Protein AF-A0A0F7VD53-F1 (afdb_monomer)

Sequence (295 aa):
MNSTRSWAITDNHHANYPGWLGHSEQLIWLEAMNNGYARFVVRDGRLRSAQYIVGTVPGPVQNLKVGSLALREDCDDDLSFAVVGQANTDGTLFNPDDKVSAHDPRYPQTTFPGRGAHRPKSVIWFGGLVRPSQATESQYTMTPLTNLMKYFNFGELESDGSFDGDSLDFINGNYNILFVAKDPRSDQSTHTASSCYLCPMTNWTGSPPTDQYYHAWRYHGLGGYISSPTVNAGGTVALLCKKKDGDAADKNRIVLVTNFQTGESKEFFASADGTGEWNLSPSSGSFVFNGSLLV

Structure (mmCIF, N/CA/C/O backbone):
data_AF-A0A0F7VD53-F1
#
_entry.id   AF-A0A0F7VD53-F1
#
loop_
_atom_site.group_PDB
_atom_site.id
_atom_site.type_symbol
_atom_site.label_atom_id
_atom_site.label_alt_id
_atom_site.label_comp_id
_atom_site.label_asym_id
_atom_site.label_entity_id
_atom_site.label_seq_id
_atom_site.pdbx_PDB_ins_code
_atom_site.Cartn_x
_atom_site.Cartn_y
_atom_site.Cartn_z
_atom_site.occupancy
_atom_site.B_iso_or_equiv
_atom_site.auth_seq_id
_atom_site.auth_comp_id
_atom_site.auth_asym_id
_atom_site.auth_atom_id
_atom_site.pdbx_PDB_model_num
ATOM 1 N N . MET A 1 1 ? -30.772 -28.497 -6.016 1.00 44.59 1 MET A N 1
ATOM 2 C CA . MET A 1 1 ? -30.620 -27.084 -6.421 1.00 44.59 1 MET A CA 1
ATOM 3 C C . MET A 1 1 ? -30.051 -26.328 -5.229 1.00 44.59 1 MET A C 1
ATOM 5 O O . MET A 1 1 ? -30.802 -26.009 -4.319 1.00 44.59 1 MET A O 1
ATOM 9 N N . ASN A 1 2 ? -28.732 -26.134 -5.170 1.00 47.91 2 ASN A N 1
ATOM 10 C CA . ASN A 1 2 ? -28.112 -25.325 -4.117 1.00 47.91 2 ASN A CA 1
ATOM 11 C C . ASN A 1 2 ? -28.251 -23.857 -4.520 1.00 47.91 2 ASN A C 1
ATOM 13 O O . ASN A 1 2 ? -27.461 -23.365 -5.318 1.00 47.91 2 ASN A O 1
ATOM 17 N N . SER A 1 3 ? -29.288 -23.178 -4.027 1.00 60.16 3 SER A N 1
ATOM 18 C CA . SER A 1 3 ? -29.384 -21.728 -4.174 1.00 60.16 3 SER A CA 1
ATOM 19 C C . SER A 1 3 ? -28.242 -21.097 -3.381 1.00 60.16 3 SER A C 1
ATOM 21 O O . SER A 1 3 ? -28.211 -21.209 -2.151 1.00 60.16 3 SER A O 1
ATOM 23 N N . THR A 1 4 ? -27.304 -20.452 -4.062 1.00 73.81 4 THR A N 1
ATOM 24 C CA . THR A 1 4 ? -26.308 -19.589 -3.432 1.00 73.81 4 THR A CA 1
ATOM 25 C C . THR A 1 4 ? -27.054 -18.514 -2.640 1.00 73.81 4 THR A C 1
ATOM 27 O O . THR A 1 4 ? -27.843 -17.760 -3.204 1.00 73.81 4 THR A O 1
ATOM 30 N N . ARG A 1 5 ? -26.876 -18.489 -1.314 1.00 78.88 5 ARG A N 1
ATOM 31 C CA . ARG A 1 5 ? -27.424 -17.441 -0.444 1.00 78.88 5 ARG A CA 1
ATOM 32 C C . ARG A 1 5 ? -26.348 -16.385 -0.233 1.00 78.88 5 ARG A C 1
ATOM 34 O O . ARG A 1 5 ? -25.262 -16.722 0.225 1.00 78.88 5 ARG A O 1
ATOM 41 N N . SER A 1 6 ? -26.669 -15.135 -0.537 1.00 84.00 6 SER A N 1
ATOM 42 C CA . SER A 1 6 ? -25.852 -13.963 -0.221 1.00 84.00 6 SER A CA 1
ATOM 43 C C . SER A 1 6 ? -26.565 -13.100 0.816 1.00 84.00 6 SER A C 1
ATOM 45 O O . SER A 1 6 ? -27.794 -13.023 0.824 1.00 84.00 6 SER A O 1
ATOM 47 N N . TRP A 1 7 ? -25.801 -12.440 1.676 1.00 85.75 7 TRP A N 1
ATOM 48 C CA . TRP A 1 7 ? -26.292 -11.501 2.683 1.00 85.75 7 TRP A CA 1
ATOM 49 C C . TRP A 1 7 ? -25.316 -10.324 2.779 1.00 85.75 7 TRP A C 1
ATOM 51 O O . TRP A 1 7 ? -24.127 -10.480 2.499 1.00 85.75 7 TRP A O 1
ATOM 61 N N . ALA A 1 8 ? -25.827 -9.139 3.118 1.00 88.69 8 ALA A N 1
ATOM 62 C CA . ALA A 1 8 ? -25.010 -7.938 3.248 1.00 88.69 8 ALA A CA 1
ATOM 63 C C . ALA A 1 8 ? -24.188 -7.978 4.547 1.00 88.69 8 ALA A C 1
ATOM 65 O O . ALA A 1 8 ? -24.711 -8.301 5.614 1.00 88.69 8 ALA A O 1
ATOM 66 N N . ILE A 1 9 ? -22.898 -7.639 4.454 1.00 91.00 9 ILE A N 1
ATOM 67 C CA . ILE A 1 9 ? -22.014 -7.472 5.622 1.00 91.00 9 ILE A CA 1
ATOM 68 C C . ILE A 1 9 ? -22.315 -6.163 6.356 1.00 91.00 9 ILE A C 1
ATOM 70 O O . ILE A 1 9 ? -22.181 -6.093 7.574 1.00 91.00 9 ILE A O 1
ATOM 74 N N . THR A 1 10 ? -22.713 -5.121 5.633 1.00 92.38 10 THR A N 1
ATOM 75 C CA . THR A 1 10 ? -23.067 -3.808 6.173 1.00 92.38 10 THR A CA 1
ATOM 76 C C . THR A 1 10 ? -24.026 -3.116 5.211 1.00 92.38 10 THR A C 1
ATOM 78 O O . THR A 1 10 ? -23.913 -3.294 3.999 1.00 92.38 10 THR A O 1
ATOM 81 N N . ASP A 1 11 ? -24.949 -2.327 5.760 1.00 91.56 11 ASP A N 1
ATOM 82 C CA . ASP A 1 11 ? -25.861 -1.468 4.995 1.00 91.56 11 ASP A CA 1
ATOM 83 C C . ASP A 1 11 ? -25.338 -0.018 4.921 1.00 91.56 11 ASP A C 1
ATOM 85 O O . ASP A 1 11 ? -26.002 0.871 4.390 1.00 91.56 11 ASP A O 1
ATOM 89 N N . ASN A 1 12 ? -24.146 0.251 5.472 1.00 93.62 12 ASN A N 1
ATOM 90 C CA . ASN A 1 12 ? -23.544 1.579 5.455 1.00 93.62 12 ASN A CA 1
ATOM 91 C C . ASN A 1 12 ? -22.970 1.905 4.068 1.00 93.62 12 ASN A C 1
ATOM 93 O O . ASN A 1 12 ? -21.958 1.343 3.655 1.00 93.62 12 ASN A O 1
ATOM 97 N N . HIS A 1 13 ? -23.568 2.877 3.378 1.00 91.50 13 HIS A N 1
ATOM 98 C CA . HIS A 1 13 ? -23.129 3.331 2.053 1.00 91.50 13 HIS A CA 1
ATOM 99 C C . HIS A 1 13 ? -21.743 3.995 2.031 1.00 91.50 13 HIS A C 1
ATOM 101 O O . HIS A 1 13 ? -21.166 4.165 0.960 1.00 91.50 13 HIS A O 1
ATOM 107 N N . HIS A 1 14 ? -21.197 4.367 3.190 1.00 92.81 14 HIS A N 1
ATOM 108 C CA . HIS A 1 14 ? -19.844 4.911 3.301 1.00 92.81 14 HIS A CA 1
ATOM 109 C C . HIS A 1 14 ? -18.767 3.829 3.471 1.00 92.81 14 HIS A C 1
ATOM 111 O O . HIS A 1 14 ? -17.584 4.172 3.523 1.00 92.81 14 HIS A O 1
ATOM 117 N N . ALA A 1 15 ? -19.150 2.548 3.548 1.00 94.56 15 ALA A N 1
ATOM 118 C CA . ALA A 1 15 ? -18.227 1.425 3.662 1.00 94.56 15 ALA A CA 1
ATOM 119 C C . ALA A 1 15 ? -17.468 1.180 2.348 1.00 94.56 15 ALA A C 1
ATOM 121 O O . ALA A 1 15 ? -18.073 0.918 1.311 1.00 94.56 15 ALA A O 1
ATOM 122 N N . ASN A 1 16 ? -16.138 1.244 2.396 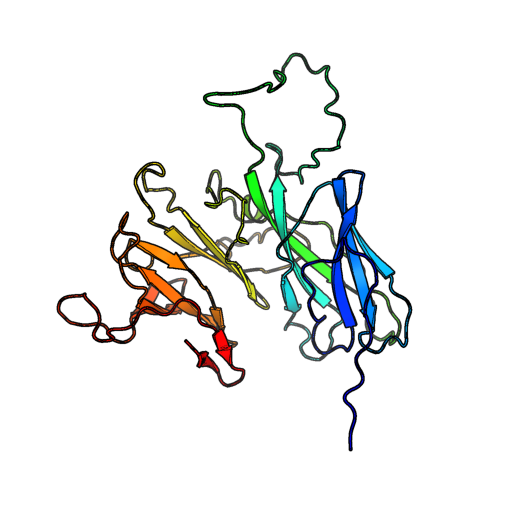1.00 94.06 16 ASN A N 1
ATOM 123 C CA . ASN A 1 16 ? -15.255 1.078 1.242 1.00 94.06 16 ASN A CA 1
ATOM 124 C C . ASN A 1 16 ? -13.975 0.317 1.615 1.00 94.06 16 ASN A C 1
ATOM 126 O O . ASN A 1 16 ? -13.617 0.213 2.787 1.00 94.06 16 ASN A O 1
ATOM 130 N N . TYR A 1 17 ? -13.264 -0.180 0.600 1.00 92.81 17 TYR A N 1
ATOM 131 C CA . TYR A 1 17 ? -11.976 -0.876 0.739 1.00 92.81 17 TYR A CA 1
ATOM 132 C C . TYR A 1 17 ? -12.002 -2.063 1.729 1.00 92.81 17 TYR A C 1
ATOM 134 O O . TYR A 1 17 ? -11.249 -2.059 2.705 1.00 92.81 17 TYR A O 1
ATOM 142 N N . PRO A 1 18 ? -12.874 -3.071 1.523 1.00 94.50 18 PRO A N 1
ATOM 143 C CA . PRO A 1 18 ? -12.918 -4.238 2.396 1.00 94.50 18 PRO A CA 1
ATOM 144 C C . PRO A 1 18 ? -11.672 -5.124 2.231 1.00 94.50 18 PRO A C 1
ATOM 146 O O . PRO A 1 18 ? -11.175 -5.310 1.120 1.00 94.50 18 PRO A O 1
ATOM 149 N N . GLY A 1 19 ? -11.216 -5.733 3.324 1.00 91.81 19 GLY A N 1
ATOM 150 C CA . GLY A 1 19 ? -10.122 -6.703 3.345 1.00 91.81 19 GLY A CA 1
ATOM 151 C C . GLY A 1 19 ? -10.326 -7.779 4.411 1.00 91.81 19 GLY A C 1
ATOM 152 O O . GLY A 1 19 ? -10.930 -7.524 5.452 1.00 91.81 19 GLY A O 1
ATOM 153 N N . TRP A 1 20 ? -9.833 -8.991 4.152 1.00 90.88 20 TRP A N 1
ATOM 154 C CA . TRP A 1 20 ? -9.820 -10.076 5.139 1.00 90.88 20 TRP A CA 1
ATOM 155 C C . TRP A 1 20 ? -8.709 -9.863 6.169 1.00 90.88 20 TRP A C 1
ATOM 157 O O . TRP A 1 20 ? -7.620 -9.394 5.832 1.00 90.88 20 TRP A O 1
ATOM 167 N N . LEU A 1 21 ? -8.985 -10.216 7.423 1.00 89.38 21 LEU A N 1
ATOM 168 C CA . LEU A 1 21 ? -8.010 -10.174 8.508 1.00 89.38 21 LEU A CA 1
ATOM 169 C C . LEU A 1 21 ? -7.317 -11.533 8.642 1.00 89.38 21 LEU A C 1
ATOM 171 O O . LEU A 1 21 ? -7.860 -12.448 9.263 1.00 89.38 21 LEU A O 1
ATOM 175 N N . GLY A 1 22 ? -6.123 -11.654 8.061 1.00 82.44 22 GLY A N 1
ATOM 176 C CA . GLY A 1 22 ? -5.322 -12.879 8.121 1.00 82.44 22 GLY A CA 1
ATOM 177 C C . GLY A 1 22 ? -6.067 -14.093 7.557 1.00 82.44 22 GLY A C 1
ATOM 178 O O . GLY A 1 22 ? -6.656 -14.017 6.478 1.00 82.44 22 GLY A O 1
ATOM 179 N N . HIS A 1 23 ? -6.062 -15.196 8.302 1.00 80.25 23 HIS A N 1
ATOM 180 C CA . HIS A 1 23 ? -6.786 -16.433 7.983 1.00 80.25 23 HIS A CA 1
ATOM 181 C C . HIS A 1 23 ? -8.140 -16.529 8.704 1.00 80.25 23 HIS A C 1
ATOM 183 O O . HIS A 1 23 ? -8.811 -17.565 8.653 1.00 80.25 23 HIS A O 1
ATOM 189 N N . SER A 1 24 ? -8.549 -15.459 9.386 1.00 82.44 24 SER A N 1
ATOM 190 C CA . SER A 1 24 ? -9.786 -15.419 10.149 1.00 82.44 24 SER A CA 1
ATOM 191 C C . SER A 1 24 ? -11.010 -15.226 9.253 1.00 82.44 24 SER A C 1
ATOM 193 O O . SER A 1 24 ? -10.934 -14.774 8.112 1.00 82.44 24 SER A O 1
ATOM 195 N N . GLU A 1 25 ? -12.189 -15.510 9.806 1.00 87.94 25 GLU A N 1
ATOM 196 C CA . GLU A 1 25 ? -13.463 -15.199 9.152 1.00 87.94 25 GLU A CA 1
ATOM 197 C C . GLU A 1 25 ? -13.847 -13.709 9.315 1.00 87.94 25 GLU A C 1
ATOM 199 O O . GLU A 1 25 ? -14.977 -13.346 9.007 1.00 87.94 25 GLU A O 1
ATOM 204 N N . GLN A 1 26 ? -12.955 -12.828 9.794 1.00 91.19 26 GLN A N 1
ATOM 205 C CA . GLN A 1 26 ? -13.246 -11.405 10.005 1.00 91.19 26 GLN A CA 1
ATOM 206 C C . GLN A 1 26 ? -12.832 -10.529 8.813 1.00 91.19 26 GLN A C 1
ATOM 208 O O . GLN A 1 26 ? -11.777 -10.709 8.204 1.00 91.19 26 GLN A O 1
ATOM 213 N N . LEU A 1 27 ? -13.669 -9.535 8.524 1.00 93.62 27 LEU A N 1
ATOM 214 C CA . LEU A 1 27 ? -13.448 -8.498 7.520 1.00 93.62 27 LEU A CA 1
ATOM 215 C C . LEU A 1 27 ? -13.226 -7.155 8.203 1.00 93.62 27 LEU A C 1
ATOM 217 O O . LEU A 1 27 ? -13.899 -6.848 9.187 1.00 93.62 27 LEU A O 1
ATOM 221 N N . ILE A 1 28 ? -12.351 -6.340 7.626 1.00 95.94 28 ILE A N 1
ATOM 222 C CA . ILE A 1 28 ? -12.174 -4.927 7.956 1.00 95.94 28 ILE A CA 1
ATOM 223 C C . ILE A 1 28 ? -12.522 -4.057 6.749 1.00 95.94 28 ILE A C 1
ATOM 225 O O . ILE A 1 28 ? -12.282 -4.456 5.612 1.00 95.94 28 ILE A O 1
ATOM 229 N N . TRP A 1 29 ? -13.073 -2.871 6.978 1.00 97.06 29 TRP A N 1
ATOM 230 C CA . TRP A 1 29 ? -13.286 -1.855 5.944 1.00 97.06 29 TRP A CA 1
ATOM 231 C C . TRP A 1 29 ? -13.173 -0.442 6.522 1.00 97.06 29 TRP A C 1
ATOM 233 O O . TRP A 1 29 ? -13.107 -0.250 7.741 1.00 97.06 29 TRP A O 1
ATOM 243 N N . LEU A 1 30 ? -13.153 0.549 5.630 1.00 97.19 30 LEU A N 1
ATOM 244 C CA . LEU A 1 30 ? -13.148 1.968 5.969 1.00 97.19 30 LEU A CA 1
ATOM 245 C C . LEU A 1 30 ? -14.556 2.553 5.867 1.00 97.19 30 LEU A C 1
ATOM 247 O O . LEU A 1 30 ? -15.259 2.296 4.894 1.00 97.19 30 LEU A O 1
ATOM 251 N N . GLU A 1 31 ? -14.948 3.383 6.829 1.00 96.88 31 GLU A N 1
ATOM 252 C CA . GLU A 1 31 ? -16.171 4.190 6.763 1.00 96.88 31 GLU A CA 1
ATOM 253 C C . GLU A 1 31 ? -15.833 5.675 6.889 1.00 96.88 31 GLU A C 1
ATOM 255 O O . GLU A 1 31 ? -15.251 6.103 7.889 1.00 96.88 31 GLU A O 1
ATOM 260 N N . ALA A 1 32 ? -16.221 6.468 5.889 1.00 94.19 32 ALA A N 1
ATOM 261 C CA . ALA A 1 32 ? -16.120 7.922 5.957 1.00 94.19 32 ALA A CA 1
ATOM 262 C C . ALA A 1 32 ? -17.181 8.498 6.909 1.00 94.19 32 ALA A C 1
ATOM 264 O O . ALA A 1 32 ? -18.336 8.068 6.906 1.00 94.19 32 ALA A O 1
ATOM 265 N N . MET A 1 33 ? -16.794 9.486 7.715 1.00 93.50 33 MET A N 1
ATOM 266 C CA . MET A 1 33 ? -17.685 10.199 8.625 1.00 93.50 33 MET A CA 1
ATOM 267 C C . MET A 1 33 ? -17.959 11.625 8.139 1.00 93.50 33 MET A C 1
ATOM 269 O O . MET A 1 33 ? -17.122 12.260 7.507 1.00 93.50 33 MET A O 1
ATOM 273 N N . ASN A 1 34 ? -19.111 12.172 8.532 1.00 89.81 34 ASN A N 1
ATOM 274 C CA . ASN A 1 34 ? -19.543 13.528 8.161 1.00 89.81 34 ASN A CA 1
ATOM 275 C C . ASN A 1 34 ? -18.707 14.666 8.779 1.00 89.81 34 ASN A C 1
ATOM 277 O O . ASN A 1 34 ? -18.956 15.823 8.470 1.00 89.81 34 ASN A O 1
ATOM 281 N N . ASN A 1 35 ? -17.803 14.358 9.709 1.00 87.50 35 ASN A N 1
ATOM 282 C CA . ASN A 1 35 ? -16.894 15.314 10.350 1.00 87.50 35 ASN A CA 1
ATOM 283 C C . ASN A 1 35 ? -15.456 15.203 9.809 1.00 87.50 35 ASN A C 1
ATOM 285 O O . ASN A 1 35 ? -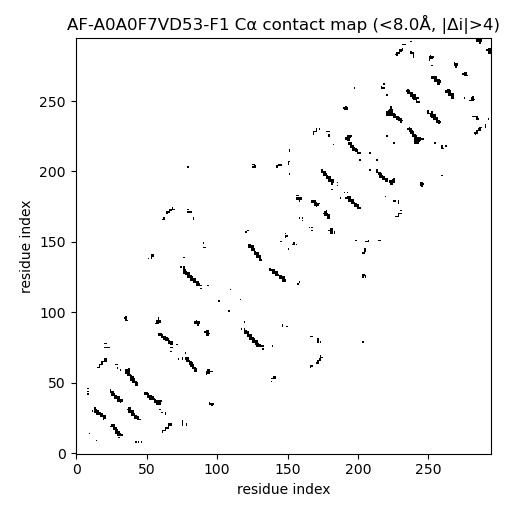14.519 15.623 10.491 1.00 87.50 35 ASN A O 1
ATOM 289 N N . GLY A 1 36 ? -15.284 14.538 8.664 1.00 88.25 36 GLY A N 1
ATOM 290 C CA . GLY A 1 36 ? -14.003 14.371 7.984 1.00 88.25 36 GLY A CA 1
ATOM 291 C C . GLY A 1 36 ? -13.130 13.250 8.546 1.00 88.25 36 GLY A C 1
ATOM 292 O O . GLY A 1 36 ? -12.066 12.977 8.003 1.00 88.25 36 GLY A O 1
ATOM 293 N N . TYR A 1 37 ? -13.571 12.553 9.597 1.00 94.12 37 TYR A N 1
ATOM 294 C CA . TYR A 1 37 ? -12.867 11.392 10.146 1.00 94.12 37 TYR A CA 1
ATOM 295 C C . TYR A 1 37 ? -13.149 10.130 9.327 1.00 94.12 37 TYR A C 1
ATOM 297 O O . TYR A 1 37 ? -14.173 10.012 8.651 1.00 94.12 37 TYR A O 1
ATOM 305 N N . ALA A 1 38 ? -12.270 9.143 9.458 1.00 96.00 38 ALA A N 1
ATOM 306 C CA . ALA A 1 38 ? -12.488 7.803 8.933 1.00 96.00 38 ALA A CA 1
ATOM 307 C C . ALA A 1 38 ? -12.443 6.764 10.057 1.00 96.00 38 ALA A C 1
ATOM 309 O O . ALA A 1 38 ? -11.620 6.846 10.975 1.00 96.00 38 ALA A O 1
ATOM 310 N N . ARG A 1 39 ? -13.332 5.773 9.986 1.00 97.12 39 ARG A N 1
ATOM 311 C CA . ARG A 1 39 ? -13.383 4.635 10.911 1.00 97.12 39 ARG A CA 1
ATOM 312 C C . ARG A 1 39 ? -12.877 3.378 10.243 1.00 97.12 39 ARG A C 1
ATOM 314 O O . ARG A 1 39 ? -13.196 3.113 9.091 1.00 97.12 39 ARG A O 1
ATOM 321 N N . PHE A 1 40 ? -12.170 2.580 11.025 1.00 97.75 40 PHE A N 1
ATOM 322 C CA . PHE A 1 40 ? -11.833 1.209 10.696 1.00 97.75 40 PHE A CA 1
ATOM 323 C C . PHE A 1 40 ? -12.839 0.322 11.419 1.00 97.75 40 PHE A C 1
ATOM 325 O O . PHE A 1 40 ? -12.925 0.353 12.652 1.00 97.75 40 PHE A O 1
ATOM 332 N N . VAL A 1 41 ? -13.632 -0.423 10.659 1.00 97.19 41 VAL A N 1
ATOM 333 C CA . VAL A 1 41 ? -14.720 -1.245 11.194 1.00 97.19 41 VAL A CA 1
ATOM 334 C C . VAL A 1 41 ? -14.437 -2.699 10.889 1.00 97.19 41 VAL A C 1
ATOM 336 O O . VAL A 1 41 ? -14.082 -3.030 9.763 1.00 97.19 41 VAL A O 1
ATOM 339 N N . VAL A 1 42 ? -14.586 -3.550 11.902 1.00 95.81 42 VAL A N 1
ATOM 340 C CA . VAL A 1 42 ? -14.389 -4.995 11.801 1.00 95.81 42 VAL A CA 1
ATOM 341 C C . VAL A 1 42 ? -15.702 -5.711 12.067 1.00 95.81 42 VAL A C 1
ATOM 343 O O . VAL A 1 42 ? -16.452 -5.341 12.973 1.00 95.81 42 VAL A O 1
ATOM 346 N N . ARG A 1 43 ? -15.973 -6.769 11.304 1.00 93.94 43 ARG A N 1
ATOM 347 C CA . ARG A 1 43 ? -17.107 -7.668 11.542 1.00 93.94 43 ARG A CA 1
ATOM 348 C C . ARG A 1 43 ? -16.754 -9.096 11.158 1.00 93.94 43 ARG A C 1
ATOM 350 O O . ARG A 1 43 ? -15.987 -9.323 10.228 1.00 93.94 43 ARG A O 1
ATOM 357 N N . ASP A 1 44 ? -17.355 -10.056 11.855 1.00 91.25 44 ASP A N 1
ATOM 358 C CA . ASP A 1 44 ? -17.355 -11.443 11.403 1.00 91.25 44 ASP A CA 1
ATOM 359 C C . ASP A 1 44 ? -18.095 -11.551 10.067 1.00 91.25 44 ASP A C 1
ATOM 361 O O . ASP A 1 44 ? -19.282 -11.222 9.957 1.00 91.25 44 ASP A O 1
ATOM 365 N N . GLY A 1 45 ? -17.375 -12.051 9.070 1.00 89.25 45 GLY A N 1
ATOM 366 C CA . GLY A 1 45 ? -17.876 -12.374 7.756 1.00 89.25 45 GLY A CA 1
ATOM 367 C C . GLY A 1 45 ? -19.101 -13.262 7.845 1.00 89.25 45 GLY A C 1
ATOM 368 O O . GLY A 1 45 ? -20.010 -13.055 7.079 1.00 89.25 45 GLY A O 1
ATOM 369 N N . ARG A 1 46 ? -19.222 -14.172 8.813 1.00 88.88 46 ARG A N 1
ATOM 370 C CA . ARG A 1 46 ? -20.390 -15.061 8.968 1.00 88.88 46 ARG A CA 1
ATOM 371 C C . ARG A 1 46 ? -21.524 -14.487 9.799 1.00 88.88 46 ARG A C 1
ATOM 373 O O . ARG A 1 46 ? -22.492 -15.203 10.064 1.00 88.88 46 ARG A O 1
ATOM 380 N N . LEU A 1 47 ? -21.409 -13.223 10.197 1.00 88.12 47 LEU A N 1
ATOM 381 C CA . LEU A 1 47 ? -22.403 -12.496 10.975 1.00 88.12 47 LEU A CA 1
ATOM 382 C C . LEU A 1 47 ? -22.724 -13.153 12.331 1.00 88.12 47 LEU A C 1
ATOM 384 O O . LEU A 1 47 ? -23.830 -12.970 12.841 1.00 88.12 47 LEU A O 1
ATOM 388 N N . ARG A 1 48 ? -21.794 -13.917 12.929 1.00 86.25 48 ARG A N 1
ATOM 389 C CA . ARG A 1 48 ? -22.001 -14.511 14.264 1.00 86.25 48 ARG A CA 1
ATOM 390 C C . ARG A 1 48 ? -21.771 -13.496 15.380 1.00 86.25 48 ARG A C 1
ATOM 392 O O . ARG A 1 48 ? -22.320 -13.661 16.464 1.00 86.25 48 ARG A O 1
ATOM 399 N N . SER A 1 49 ? -20.987 -12.451 15.112 1.00 85.38 49 SER A N 1
ATOM 400 C CA . SER A 1 49 ? -20.735 -11.343 16.032 1.00 85.38 49 SER A CA 1
ATOM 401 C C . SER A 1 49 ? -21.151 -9.992 15.444 1.00 85.38 49 SER A C 1
ATOM 403 O O . SER A 1 49 ? -21.277 -9.804 14.227 1.00 85.38 49 SER A O 1
ATOM 405 N N . ALA A 1 50 ? -21.404 -9.037 16.342 1.00 88.81 50 ALA A N 1
ATOM 406 C CA . ALA A 1 50 ? -21.659 -7.655 15.969 1.00 88.81 50 ALA A CA 1
ATOM 407 C C . ALA A 1 50 ? -20.388 -7.000 15.410 1.00 88.81 50 ALA A C 1
ATOM 409 O O . ALA A 1 50 ? -19.268 -7.364 15.773 1.00 88.81 50 ALA A O 1
ATOM 410 N N . GLN A 1 51 ? -20.572 -6.005 14.543 1.00 93.81 51 GLN A N 1
ATOM 411 C CA . GLN A 1 51 ? -19.465 -5.162 14.108 1.00 93.81 51 GLN A CA 1
ATOM 412 C C . GLN A 1 51 ? -18.942 -4.300 15.261 1.00 93.81 51 GLN A C 1
ATOM 414 O O . GLN A 1 51 ? -19.703 -3.915 16.151 1.00 93.81 51 GLN A O 1
ATOM 419 N N . TYR A 1 52 ? -17.665 -3.945 15.208 1.00 95.12 52 TYR A N 1
ATOM 420 C CA . TYR A 1 52 ? -17.031 -3.040 16.161 1.00 95.12 52 TYR A CA 1
ATOM 421 C C . TYR A 1 52 ? -16.024 -2.126 15.458 1.00 95.12 52 TYR A C 1
ATOM 423 O O . TYR A 1 52 ? -15.560 -2.410 14.354 1.00 95.12 52 TYR A O 1
ATOM 431 N N . ILE A 1 53 ? -15.710 -0.995 16.090 1.00 96.62 53 ILE A N 1
ATOM 432 C CA . ILE A 1 53 ? -14.756 -0.011 15.571 1.00 96.62 53 ILE A CA 1
ATOM 433 C C . ILE A 1 53 ? -13.395 -0.313 16.193 1.00 96.62 53 ILE A C 1
ATOM 435 O O . ILE A 1 53 ? -13.256 -0.247 17.411 1.00 96.62 53 ILE A O 1
ATOM 439 N N . VAL A 1 54 ? -12.400 -0.623 15.362 1.00 95.56 54 VAL A N 1
ATOM 440 C CA . VAL A 1 54 ? -11.027 -0.909 15.816 1.00 95.56 54 VAL A CA 1
ATOM 441 C C . VAL A 1 54 ? -10.180 0.359 15.943 1.00 95.56 54 VAL A C 1
ATOM 443 O O . VAL A 1 54 ? -9.240 0.418 16.736 1.00 95.56 54 VAL A O 1
ATOM 446 N N . GLY A 1 55 ? -10.534 1.400 15.191 1.00 95.56 55 GLY A N 1
ATOM 447 C CA . GLY A 1 55 ? -9.819 2.666 15.198 1.00 95.56 55 GLY A CA 1
ATOM 448 C C . GLY A 1 55 ? -10.584 3.778 14.494 1.00 95.56 55 GLY A C 1
ATOM 449 O O . GLY A 1 55 ? -11.510 3.546 13.714 1.00 95.56 55 GLY A O 1
ATOM 450 N N . THR A 1 56 ? -10.214 5.016 14.797 1.00 96.38 56 THR A N 1
ATOM 451 C CA . THR A 1 56 ? -10.744 6.220 14.149 1.00 96.38 56 THR A CA 1
ATOM 452 C C . THR A 1 56 ? -9.594 7.193 13.939 1.00 96.38 56 THR A C 1
ATOM 454 O O . THR A 1 56 ? -8.767 7.358 14.834 1.00 96.38 56 THR A O 1
ATOM 457 N N . VAL A 1 57 ? -9.524 7.806 12.759 1.00 95.81 57 VAL A N 1
ATOM 458 C CA . VAL A 1 57 ? -8.403 8.666 12.355 1.00 95.81 57 VAL A CA 1
ATOM 459 C C . VAL A 1 57 ? -8.908 10.021 11.851 1.00 95.81 57 VAL A C 1
ATOM 461 O O . VAL A 1 57 ? -9.991 10.068 11.258 1.00 95.81 57 VAL A O 1
ATOM 464 N N . PRO A 1 58 ? -8.172 11.119 12.110 1.00 93.06 58 PRO A N 1
ATOM 465 C CA . PRO A 1 58 ? -8.572 12.457 11.687 1.00 93.06 58 PRO A CA 1
ATOM 466 C C . PRO A 1 58 ? -8.247 12.666 10.210 1.00 93.06 58 PRO A C 1
ATOM 468 O O . PRO A 1 58 ? -7.089 12.838 9.852 1.00 93.06 58 PRO A O 1
ATOM 471 N N . GLY A 1 59 ? -9.263 12.673 9.357 1.00 90.81 59 GLY A N 1
ATOM 472 C CA . GLY A 1 59 ? -9.101 12.885 7.923 1.00 90.81 59 GLY A CA 1
ATOM 473 C C . GLY A 1 59 ? -9.516 11.686 7.068 1.00 90.81 59 GLY A C 1
ATOM 474 O O . GLY A 1 59 ? -9.569 10.546 7.548 1.00 90.81 59 GLY A O 1
ATOM 475 N N . PRO A 1 60 ? -9.806 11.933 5.779 1.00 91.50 60 PRO A N 1
ATOM 476 C CA . PRO A 1 60 ? -10.147 10.886 4.834 1.00 91.50 60 PRO A CA 1
ATOM 477 C C . PRO A 1 60 ? -8.926 10.009 4.543 1.00 91.50 60 PRO A C 1
ATOM 479 O O . PRO A 1 60 ? -7.835 10.499 4.238 1.00 91.50 60 PRO A O 1
ATOM 482 N N . VAL A 1 61 ? -9.138 8.694 4.586 1.00 93.31 61 VAL A N 1
ATOM 483 C CA . VAL A 1 61 ? -8.162 7.690 4.154 1.00 93.31 61 VAL A CA 1
ATOM 484 C C . VAL A 1 61 ? -8.803 6.713 3.173 1.00 93.31 61 VAL A C 1
ATOM 486 O O . VAL A 1 61 ? -10.014 6.497 3.193 1.00 93.31 61 VAL A O 1
ATOM 489 N N . GLN A 1 62 ? -7.987 6.126 2.304 1.00 92.12 62 GLN A N 1
ATOM 490 C CA . GLN A 1 62 ? -8.420 5.231 1.232 1.00 92.12 62 GLN A CA 1
ATOM 491 C C . GLN A 1 62 ? -7.411 4.105 0.992 1.00 92.12 62 GLN A C 1
ATOM 493 O O . GLN A 1 62 ? -6.325 4.113 1.572 1.00 92.12 62 GLN A O 1
ATOM 498 N N . ASN A 1 63 ? -7.747 3.159 0.109 1.00 89.94 63 ASN A N 1
ATOM 499 C CA . ASN A 1 63 ? -6.848 2.082 -0.319 1.00 89.94 63 ASN A CA 1
ATOM 500 C C . ASN A 1 63 ? -6.313 1.230 0.844 1.00 89.94 63 ASN A C 1
ATOM 502 O O . ASN A 1 63 ? -5.104 1.060 1.002 1.00 89.94 63 ASN A O 1
ATOM 506 N N . LEU A 1 64 ? -7.217 0.738 1.695 1.00 92.62 64 LEU A N 1
ATOM 507 C CA . LEU A 1 64 ? -6.848 -0.130 2.809 1.00 92.62 64 LEU A CA 1
ATOM 508 C C . LEU A 1 64 ? -6.231 -1.435 2.299 1.00 92.62 64 LEU A C 1
ATOM 510 O O . LEU A 1 64 ? -6.865 -2.173 1.547 1.00 92.62 64 LEU A O 1
ATOM 514 N N . LYS A 1 65 ? -5.014 -1.739 2.758 1.00 90.75 65 LYS A N 1
ATOM 515 C CA . LYS A 1 65 ? -4.355 -3.032 2.538 1.00 90.75 65 LYS A CA 1
ATOM 516 C C . LYS A 1 65 ? -3.909 -3.619 3.866 1.00 90.75 65 LYS A C 1
ATOM 518 O O . LYS A 1 65 ? -3.217 -2.956 4.635 1.00 90.75 65 LYS A O 1
ATOM 523 N N . VAL A 1 66 ? -4.279 -4.869 4.112 1.00 88.81 66 VAL A N 1
ATOM 524 C CA . VAL A 1 66 ? -3.955 -5.620 5.333 1.00 88.81 66 VAL A CA 1
ATOM 525 C C . VAL A 1 66 ? -2.904 -6.676 5.005 1.00 88.81 66 VAL A C 1
ATOM 527 O O . VAL A 1 66 ? -2.938 -7.260 3.924 1.00 88.81 66 VAL A O 1
ATOM 530 N N . GLY A 1 67 ? -1.971 -6.899 5.924 1.00 84.00 67 GLY A N 1
ATOM 531 C CA . GLY A 1 67 ? -0.917 -7.905 5.830 1.00 84.00 67 GLY A CA 1
ATOM 532 C C . GLY A 1 67 ? -0.837 -8.722 7.117 1.00 84.00 67 GLY A C 1
ATOM 533 O O . GLY A 1 67 ? -1.186 -8.240 8.195 1.00 84.00 67 GLY A O 1
ATOM 534 N N . SER A 1 68 ? -0.394 -9.974 7.008 1.00 75.38 68 SER A N 1
ATOM 535 C CA . SER A 1 68 ? -0.150 -10.829 8.177 1.00 75.38 68 SER A CA 1
ATOM 536 C C . SER A 1 68 ? 1.287 -10.649 8.663 1.00 75.38 68 SER A C 1
ATOM 538 O O . SER A 1 68 ? 2.204 -10.519 7.851 1.00 75.38 68 SER A O 1
ATOM 540 N N . LEU A 1 69 ? 1.515 -10.651 9.978 1.00 69.81 69 LEU A N 1
ATOM 541 C CA . LEU A 1 69 ? 2.866 -10.558 10.531 1.00 69.81 69 LEU A CA 1
ATOM 542 C C . LEU A 1 69 ? 3.447 -11.958 10.731 1.00 69.81 69 LEU A C 1
ATOM 544 O O . LEU A 1 69 ? 3.099 -12.669 11.668 1.00 69.81 69 LEU A O 1
ATOM 548 N N . ALA A 1 70 ? 4.371 -12.350 9.850 1.00 54.62 70 ALA A N 1
ATOM 549 C CA . ALA A 1 70 ? 4.911 -13.715 9.804 1.00 54.62 70 ALA A CA 1
ATOM 550 C C . ALA A 1 70 ? 5.740 -14.123 11.043 1.00 54.62 70 ALA A C 1
ATOM 552 O O . ALA A 1 70 ? 6.100 -15.284 11.190 1.00 54.62 70 ALA A O 1
ATOM 553 N N . LEU A 1 71 ? 6.037 -13.209 11.976 1.00 54.47 71 LEU A N 1
ATOM 554 C CA . LEU A 1 71 ? 6.720 -13.574 13.226 1.00 54.47 71 LEU A CA 1
ATOM 555 C C . LEU A 1 71 ? 5.867 -14.517 14.092 1.00 54.47 71 LEU A C 1
ATOM 557 O O . LEU A 1 71 ? 6.384 -15.111 15.038 1.00 54.47 71 LEU A O 1
ATOM 561 N N . ARG A 1 72 ? 4.572 -14.651 13.773 1.00 53.25 72 ARG A N 1
ATOM 562 C CA . ARG A 1 72 ? 3.617 -15.540 14.434 1.00 53.25 72 ARG A CA 1
ATOM 563 C C . ARG A 1 72 ? 2.692 -16.169 13.384 1.00 53.25 72 ARG A C 1
ATOM 565 O O . ARG A 1 72 ? 1.488 -15.969 13.431 1.00 53.25 72 ARG A O 1
ATOM 572 N N . GLU A 1 73 ? 3.260 -16.900 12.419 1.00 52.44 73 GLU A N 1
ATOM 573 C CA . GLU A 1 73 ? 2.534 -17.536 11.292 1.00 52.44 73 GLU A CA 1
ATOM 574 C C . GLU A 1 73 ? 1.302 -18.371 11.703 1.00 52.44 73 GLU A C 1
ATOM 576 O O . GLU A 1 73 ? 0.392 -18.547 10.896 1.00 52.44 73 GLU A O 1
ATOM 581 N N . ASP A 1 74 ? 1.222 -18.793 12.968 1.00 57.31 74 ASP A N 1
ATOM 582 C CA . ASP A 1 74 ? 0.105 -19.565 13.515 1.00 57.31 74 ASP A CA 1
ATOM 583 C C . ASP A 1 74 ? -0.950 -18.724 14.270 1.00 57.31 74 ASP A C 1
ATOM 585 O O . ASP A 1 74 ? -1.898 -19.292 14.820 1.00 57.31 74 ASP A O 1
ATOM 589 N N . CYS A 1 75 ? -0.819 -17.389 14.352 1.00 65.69 75 CYS A N 1
ATOM 590 C CA . CYS A 1 75 ? -1.856 -16.547 14.953 1.00 65.69 75 CYS A CA 1
ATOM 591 C C . CYS A 1 75 ? -2.112 -15.224 14.214 1.00 65.69 75 CYS A C 1
ATOM 593 O O . CYS A 1 75 ? -1.239 -14.381 14.040 1.00 65.69 75 CYS A O 1
ATOM 595 N N . ASP A 1 76 ? -3.384 -14.983 13.887 1.00 76.25 76 ASP A N 1
ATOM 596 C CA . ASP A 1 76 ? -3.855 -13.710 13.326 1.00 76.25 76 ASP A CA 1
ATOM 597 C C . ASP A 1 76 ? -3.951 -12.600 14.396 1.00 76.25 76 ASP A C 1
ATOM 599 O O . ASP A 1 76 ? -4.740 -11.673 14.256 1.00 76.25 76 ASP A O 1
ATOM 603 N N . ASP A 1 77 ? -3.233 -12.695 15.515 1.00 84.06 77 ASP A N 1
ATOM 604 C CA . ASP A 1 77 ? -3.387 -11.749 16.629 1.00 84.06 77 ASP A CA 1
ATOM 605 C C . ASP A 1 77 ? -2.684 -10.413 16.381 1.00 84.06 77 ASP A C 1
ATOM 607 O O . ASP A 1 77 ? -3.101 -9.388 16.923 1.00 84.06 77 ASP A O 1
ATOM 611 N N . ASP A 1 78 ? -1.653 -10.441 15.540 1.00 85.50 78 ASP A N 1
ATOM 612 C CA . ASP A 1 78 ? -0.819 -9.307 15.178 1.00 85.50 78 ASP A CA 1
ATOM 613 C C . ASP A 1 78 ? -0.831 -9.165 13.648 1.00 85.50 78 ASP A C 1
ATOM 615 O O . ASP A 1 78 ? -0.265 -9.980 12.918 1.00 85.50 78 ASP A O 1
ATOM 619 N N . LEU A 1 79 ? -1.491 -8.125 13.143 1.00 88.75 79 LEU A N 1
ATOM 620 C CA . LEU A 1 79 ? -1.601 -7.836 11.710 1.00 88.75 79 LEU A CA 1
ATOM 621 C C . LEU A 1 79 ? -1.034 -6.449 11.404 1.00 88.75 79 LEU A C 1
ATOM 623 O O . LEU A 1 79 ? -1.010 -5.571 12.267 1.00 88.75 79 LEU A O 1
ATOM 627 N N . SER A 1 80 ? -0.613 -6.225 10.162 1.00 90.50 80 SER A N 1
ATOM 628 C CA . SER A 1 80 ? -0.286 -4.895 9.652 1.00 90.50 80 SER A CA 1
ATOM 629 C C . SER A 1 80 ? -1.393 -4.351 8.774 1.00 90.50 80 SER A C 1
ATOM 631 O O . SER A 1 80 ? -2.137 -5.090 8.127 1.00 90.50 80 SER A O 1
ATOM 633 N N . PHE A 1 81 ? -1.455 -3.032 8.676 1.00 92.75 81 PHE A N 1
ATOM 634 C CA . PHE A 1 81 ? -2.237 -2.385 7.645 1.00 92.75 81 PHE A CA 1
ATOM 635 C C . PHE A 1 81 ? -1.549 -1.122 7.140 1.00 92.75 81 PHE A C 1
ATOM 637 O O . PHE A 1 81 ? -0.729 -0.507 7.826 1.00 92.75 81 PHE A O 1
ATOM 644 N N . ALA A 1 82 ? -1.931 -0.718 5.936 1.00 93.62 82 ALA A N 1
ATOM 645 C CA . ALA A 1 82 ? -1.586 0.572 5.379 1.00 93.62 82 ALA A CA 1
ATOM 646 C C . ALA A 1 82 ? -2.770 1.174 4.618 1.00 93.62 82 ALA A C 1
ATOM 648 O O . ALA A 1 82 ? -3.639 0.461 4.110 1.00 93.62 82 ALA A O 1
ATOM 649 N N . VAL A 1 83 ? -2.803 2.501 4.584 1.00 93.56 83 VAL A N 1
ATOM 650 C CA . VAL A 1 83 ? -3.809 3.327 3.915 1.00 93.56 83 VAL A CA 1
ATOM 651 C C . VAL A 1 83 ? -3.134 4.530 3.273 1.00 93.56 83 VAL A C 1
ATOM 653 O O . VAL A 1 83 ? -2.002 4.888 3.594 1.00 93.56 83 VAL A O 1
ATOM 656 N N . VAL A 1 84 ? -3.851 5.194 2.382 1.00 91.56 84 VAL A N 1
ATOM 657 C CA . VAL A 1 84 ? -3.432 6.446 1.756 1.00 91.56 84 VAL A CA 1
ATOM 658 C C . VAL A 1 84 ? -4.246 7.574 2.356 1.00 91.56 84 VAL A C 1
ATOM 660 O O . VAL A 1 84 ? -5.467 7.471 2.433 1.00 91.56 84 VAL A O 1
ATOM 663 N N . GLY A 1 85 ? -3.584 8.652 2.754 1.00 89.94 85 GLY A N 1
ATOM 664 C CA . GLY A 1 85 ? -4.237 9.821 3.332 1.00 89.94 85 GLY A CA 1
ATOM 665 C C . GLY A 1 85 ? -3.396 11.070 3.137 1.00 89.94 85 GLY A C 1
ATOM 666 O O . GLY A 1 85 ? -2.175 10.994 2.984 1.00 89.94 85 GLY A O 1
ATOM 667 N N . GLN A 1 86 ? -4.044 12.228 3.139 1.00 88.50 86 GLN A N 1
ATOM 668 C CA . GLN A 1 86 ? -3.352 13.506 3.013 1.00 88.50 86 GLN A CA 1
ATOM 669 C C . GLN A 1 86 ? -2.618 13.860 4.305 1.00 88.50 86 GLN A C 1
ATOM 671 O O . GLN A 1 86 ? -3.119 13.615 5.397 1.00 88.50 86 GLN A O 1
ATOM 676 N N . ALA A 1 87 ? -1.427 14.435 4.183 1.00 87.31 87 ALA A N 1
ATOM 677 C CA . ALA A 1 87 ? -0.628 14.901 5.301 1.00 87.31 87 ALA A CA 1
ATOM 678 C C . ALA A 1 87 ? -0.508 16.427 5.305 1.00 87.31 87 ALA A C 1
ATOM 680 O O . ALA A 1 87 ? -0.340 17.067 4.261 1.00 87.31 87 ALA A O 1
ATOM 681 N N . ASN A 1 88 ? -0.536 16.982 6.511 1.00 86.44 88 ASN A N 1
ATOM 682 C CA . ASN A 1 88 ? -0.118 18.341 6.814 1.00 86.44 88 ASN A CA 1
ATOM 683 C C . ASN A 1 88 ? 1.392 18.517 6.585 1.00 86.44 88 ASN A C 1
ATOM 685 O O . ASN A 1 88 ? 2.154 17.551 6.503 1.00 86.44 88 ASN A O 1
ATOM 689 N N . THR A 1 89 ? 1.854 19.767 6.543 1.00 82.19 89 THR A N 1
ATOM 690 C CA . THR A 1 89 ? 3.290 20.099 6.454 1.00 82.19 89 THR A CA 1
ATOM 691 C C . THR A 1 89 ? 4.084 19.594 7.661 1.00 82.19 89 THR A C 1
ATOM 693 O O . THR A 1 89 ? 5.245 19.212 7.530 1.00 82.19 89 THR A O 1
ATOM 696 N N . ASP A 1 90 ? 3.448 19.514 8.829 1.00 83.81 90 ASP A N 1
ATOM 697 C CA . ASP A 1 90 ? 4.002 18.900 10.037 1.00 83.81 90 ASP A CA 1
ATOM 698 C C . ASP A 1 90 ? 3.947 17.361 10.011 1.00 83.81 90 ASP A C 1
ATOM 700 O O . ASP A 1 90 ? 4.327 16.712 10.984 1.00 83.81 90 ASP A O 1
ATOM 704 N N . GLY A 1 91 ? 3.495 16.763 8.905 1.00 84.94 91 GLY A N 1
ATOM 705 C CA . GLY A 1 91 ? 3.369 15.331 8.661 1.00 84.94 91 GLY A CA 1
ATOM 706 C C . GLY A 1 91 ? 2.322 14.596 9.483 1.00 84.94 91 GLY A C 1
ATOM 707 O O . GLY A 1 91 ? 2.393 13.368 9.501 1.00 84.94 91 GLY A O 1
ATOM 708 N N . THR A 1 92 ? 1.404 15.302 10.146 1.00 90.31 92 THR A N 1
ATOM 709 C CA . THR A 1 92 ? 0.182 14.731 10.734 1.00 90.31 92 THR A CA 1
ATOM 710 C C . THR A 1 92 ? -0.887 14.501 9.663 1.00 90.31 92 THR A C 1
ATOM 712 O O . THR A 1 92 ? -0.782 15.030 8.555 1.00 90.31 92 THR A O 1
ATOM 715 N N . LEU A 1 93 ? -1.885 13.661 9.954 1.00 90.25 93 LEU A N 1
ATOM 716 C CA . LEU A 1 93 ? -2.968 13.362 9.014 1.00 90.25 93 LEU A CA 1
ATOM 717 C C . LEU A 1 93 ? -3.856 14.607 8.860 1.00 90.25 93 LEU A C 1
ATOM 719 O O . LEU A 1 93 ? -4.223 15.242 9.847 1.00 90.25 93 LEU A O 1
ATOM 723 N N . PHE A 1 94 ? -4.137 14.988 7.617 1.00 89.81 94 PHE A N 1
ATOM 724 C CA . PHE A 1 94 ? -4.921 16.170 7.280 1.00 89.81 94 PHE A CA 1
ATOM 725 C C . PHE A 1 94 ? -6.415 15.849 7.322 1.00 89.81 94 PHE A C 1
ATOM 727 O O . PHE A 1 94 ? -6.884 14.974 6.593 1.00 89.81 94 PHE A O 1
ATOM 734 N N . ASN A 1 95 ? -7.163 16.616 8.115 1.00 90.25 95 ASN A N 1
ATOM 735 C CA . ASN A 1 95 ? -8.619 16.602 8.116 1.00 90.25 95 ASN A CA 1
ATOM 736 C C . ASN A 1 95 ? -9.162 17.905 7.498 1.00 90.25 95 ASN A C 1
ATOM 738 O O . ASN A 1 95 ? -8.913 18.975 8.056 1.00 90.25 95 ASN A O 1
ATOM 742 N N . PRO A 1 96 ? -9.925 17.848 6.389 1.00 85.19 96 PRO A N 1
ATOM 743 C CA . PRO A 1 96 ? -10.506 19.043 5.775 1.00 85.19 96 PRO A CA 1
ATOM 744 C C . PRO A 1 96 ? -11.540 19.755 6.663 1.00 85.19 96 PRO A C 1
ATOM 746 O O . PRO A 1 96 ? -11.745 20.956 6.496 1.00 85.19 96 PRO A O 1
ATOM 749 N N . ASP A 1 97 ? -12.165 19.037 7.600 1.00 83.50 97 ASP A N 1
ATOM 750 C CA . ASP A 1 97 ? -13.213 19.566 8.481 1.00 83.50 97 ASP A CA 1
ATOM 751 C C . ASP A 1 97 ? -12.676 20.072 9.827 1.00 83.50 97 ASP A C 1
ATOM 753 O O . ASP A 1 97 ? -13.425 20.657 10.622 1.00 83.50 97 ASP A O 1
ATOM 757 N N . ASP A 1 98 ? -11.380 19.884 10.099 1.00 80.75 98 ASP A N 1
ATOM 758 C CA . ASP A 1 98 ? -10.755 20.552 11.230 1.00 80.75 98 ASP A CA 1
ATOM 759 C C . ASP A 1 98 ? -10.832 22.054 10.967 1.00 80.75 98 ASP A C 1
ATOM 761 O O . ASP A 1 98 ? -10.306 22.573 9.979 1.00 80.75 98 ASP A O 1
ATOM 765 N N . LYS A 1 99 ? -11.521 22.778 11.856 1.00 58.50 99 LYS A N 1
ATOM 766 C CA . LYS A 1 99 ? -11.555 24.237 11.801 1.00 58.50 99 LYS A CA 1
ATOM 767 C C . LYS A 1 99 ? -10.116 24.715 11.909 1.00 58.50 99 LYS A C 1
ATOM 769 O O . LYS A 1 99 ? -9.569 24.748 13.010 1.00 58.50 99 LYS A O 1
ATOM 774 N N . VAL A 1 100 ? -9.514 25.103 10.784 1.00 50.66 100 VAL A N 1
ATOM 775 C CA . VAL A 1 100 ? -8.284 25.887 10.783 1.00 50.66 100 VAL A CA 1
ATOM 776 C C . VAL A 1 100 ? -8.577 27.056 11.708 1.00 50.66 100 VAL A C 1
ATOM 778 O O . VAL A 1 100 ? -9.434 27.887 11.401 1.00 50.66 100 VAL A O 1
ATOM 781 N N . SER A 1 101 ? -7.952 27.070 12.885 1.00 35.78 101 SER A N 1
ATOM 782 C CA . SER A 1 101 ? -8.076 28.184 13.813 1.00 35.78 101 SER A CA 1
ATOM 783 C C . SER A 1 101 ? -7.468 29.378 13.092 1.00 35.78 101 SER A C 1
ATOM 785 O O . SER A 1 101 ? -6.253 29.548 13.022 1.00 35.78 101 SER A O 1
ATOM 787 N N . ALA A 1 102 ? -8.330 30.141 12.433 1.00 37.41 102 ALA A N 1
ATOM 788 C CA . ALA A 1 102 ? -7.992 31.297 11.640 1.00 37.41 102 ALA A CA 1
ATOM 789 C C . ALA A 1 102 ? -7.585 32.420 12.593 1.00 37.41 102 ALA A C 1
ATOM 791 O O . ALA A 1 102 ? -8.392 33.309 12.825 1.00 37.41 102 ALA A O 1
ATOM 792 N N . HIS A 1 103 ? -6.399 32.333 13.207 1.00 34.38 103 HIS A N 1
ATOM 793 C CA . HIS A 1 103 ? -5.749 33.403 13.979 1.00 34.38 103 HIS A CA 1
ATOM 794 C C . HIS A 1 103 ? -4.263 33.098 14.307 1.00 34.38 103 HIS A C 1
ATOM 796 O O . HIS A 1 103 ? -3.785 33.462 15.377 1.00 34.38 103 HIS A O 1
ATOM 802 N N . ASP A 1 104 ? -3.492 32.467 13.407 1.00 39.03 104 ASP A N 1
ATOM 803 C CA . ASP A 1 104 ? -2.025 32.648 13.420 1.00 39.03 104 ASP A CA 1
ATOM 804 C C . ASP A 1 104 ? -1.643 33.589 12.261 1.00 39.03 104 ASP A C 1
ATOM 806 O O . ASP A 1 104 ? -1.716 33.183 11.099 1.00 39.03 104 ASP A O 1
ATOM 810 N N . PRO A 1 105 ? -1.249 34.849 12.531 1.00 41.53 105 PRO A N 1
ATOM 811 C CA . PRO A 1 105 ? -0.853 35.805 11.495 1.00 41.53 105 PRO A CA 1
ATOM 812 C C . PRO A 1 105 ? 0.402 35.384 10.706 1.00 41.53 105 PRO A C 1
ATOM 814 O O . PRO A 1 105 ? 0.789 36.085 9.774 1.00 41.53 105 PRO A O 1
ATOM 817 N N . ARG A 1 106 ? 1.043 34.254 11.045 1.00 42.22 106 ARG A N 1
ATOM 818 C CA . ARG A 1 106 ? 2.181 33.692 10.299 1.00 42.22 106 ARG A CA 1
ATOM 819 C C . ARG A 1 106 ? 1.797 32.706 9.195 1.00 42.22 106 ARG A C 1
ATOM 821 O O . ARG A 1 106 ? 2.671 32.352 8.409 1.00 42.22 106 ARG A O 1
ATOM 828 N N . TYR A 1 107 ? 0.532 32.294 9.097 1.00 43.50 107 TYR A N 1
ATOM 829 C CA . TYR A 1 107 ? 0.073 31.378 8.051 1.00 43.50 107 TYR A CA 1
ATOM 830 C C . TYR A 1 107 ? -1.047 32.016 7.219 1.00 43.50 107 TYR A C 1
ATOM 832 O O . TYR A 1 107 ? -2.184 32.112 7.685 1.00 43.50 107 TYR A O 1
ATOM 840 N N . PRO A 1 108 ? -0.753 32.488 5.991 1.00 33.84 108 PRO A N 1
ATOM 841 C CA . PRO A 1 108 ? -1.773 33.075 5.139 1.00 33.84 108 PRO A CA 1
ATOM 842 C C . PRO A 1 108 ? -2.812 32.025 4.731 1.00 33.84 108 PRO A C 1
ATOM 844 O O . PRO A 1 108 ? -2.482 30.933 4.269 1.00 33.84 108 PRO A O 1
ATOM 847 N N . GLN A 1 109 ? -4.078 32.404 4.909 1.00 37.91 109 GLN A N 1
ATOM 848 C CA . GLN A 1 109 ? -5.268 31.686 4.462 1.00 37.91 109 GLN A CA 1
ATOM 849 C C . GLN A 1 109 ? -5.185 31.417 2.956 1.00 37.91 109 GLN A C 1
ATOM 851 O O . GLN A 1 109 ? -5.076 32.345 2.153 1.00 37.91 109 GLN A O 1
ATOM 856 N N . THR A 1 110 ? -5.224 30.149 2.561 1.00 38.69 110 THR A N 1
ATOM 857 C CA . THR A 1 110 ? -5.104 29.741 1.162 1.00 38.69 110 THR A CA 1
ATOM 858 C C . THR A 1 110 ? -6.470 29.756 0.481 1.00 38.69 110 THR A C 1
ATOM 860 O O . THR A 1 110 ? -7.212 28.779 0.483 1.00 38.69 110 THR A O 1
ATOM 863 N N . THR A 1 111 ? -6.778 30.889 -0.150 1.00 30.89 111 THR A N 1
ATOM 864 C CA . THR A 1 111 ? -7.975 31.095 -0.974 1.00 30.89 111 THR A CA 1
ATOM 865 C C . THR A 1 111 ? -7.570 31.250 -2.454 1.00 30.89 111 THR A C 1
ATOM 867 O O . THR A 1 111 ? -7.075 32.299 -2.846 1.00 30.89 111 THR A O 1
ATOM 870 N N . PHE A 1 112 ? -7.814 30.203 -3.260 1.00 36.25 112 PHE A N 1
ATOM 871 C CA . PHE A 1 112 ? -7.870 30.131 -4.746 1.00 36.25 112 PHE A CA 1
ATOM 872 C C . PHE A 1 112 ? -6.662 30.654 -5.590 1.00 36.25 112 PHE A C 1
ATOM 874 O O . PHE A 1 112 ? -5.562 30.791 -5.071 1.00 36.25 112 PHE A O 1
ATOM 881 N N . PRO A 1 113 ? -6.765 30.690 -6.940 1.00 39.22 113 PRO A N 1
ATOM 882 C CA . PRO A 1 113 ? -6.108 29.777 -7.874 1.00 39.22 113 PRO A CA 1
ATOM 883 C C . PRO A 1 113 ? -4.846 30.365 -8.539 1.00 39.22 113 PRO A C 1
ATOM 885 O O . PRO A 1 113 ? -4.776 31.551 -8.842 1.00 39.22 113 PRO A O 1
ATOM 888 N N . GLY A 1 114 ? -3.889 29.493 -8.878 1.00 34.78 114 GLY A N 1
ATOM 889 C CA . GLY A 1 114 ? -2.697 29.845 -9.660 1.00 34.78 114 GLY A CA 1
ATOM 890 C C . GLY A 1 114 ? -1.430 29.979 -8.811 1.00 34.78 114 GLY A C 1
ATOM 891 O O . GLY A 1 114 ? -1.148 31.034 -8.269 1.00 34.78 114 GLY A O 1
ATOM 892 N N . ARG A 1 115 ? -0.647 28.891 -8.765 1.00 33.84 115 ARG A N 1
ATOM 893 C CA . ARG A 1 115 ? 0.701 28.754 -8.170 1.00 33.84 115 ARG A CA 1
ATOM 894 C C . ARG A 1 115 ? 0.833 29.030 -6.658 1.00 33.84 115 ARG A C 1
ATOM 896 O O . ARG A 1 115 ? 0.987 30.159 -6.217 1.00 33.84 115 ARG A O 1
ATOM 903 N N . GLY A 1 116 ? 0.966 27.934 -5.900 1.00 41.69 116 GLY A N 1
ATOM 904 C CA . GLY A 1 116 ? 1.941 27.867 -4.802 1.00 41.69 116 GLY A CA 1
ATOM 905 C C . GLY A 1 116 ? 1.441 27.836 -3.357 1.00 41.69 116 GLY A C 1
ATOM 906 O O . GLY A 1 116 ? 2.260 27.994 -2.463 1.00 41.69 116 GLY A O 1
ATOM 907 N N . ALA A 1 117 ? 0.156 27.611 -3.084 1.00 42.88 117 ALA A N 1
ATOM 908 C CA . ALA A 1 117 ? -0.272 27.186 -1.748 1.00 42.88 117 ALA A CA 1
ATOM 909 C C . ALA A 1 117 ? 0.174 25.729 -1.520 1.00 42.88 117 ALA A C 1
ATOM 911 O O . ALA A 1 117 ? -0.168 24.879 -2.344 1.00 42.88 117 ALA A O 1
ATOM 912 N N . HIS A 1 118 ? 0.932 25.427 -0.454 1.00 51.62 118 HIS A N 1
ATOM 913 C CA . HIS A 1 118 ? 1.294 24.049 -0.087 1.00 51.62 118 HIS A CA 1
ATOM 914 C C . HIS A 1 118 ? 0.021 23.209 0.070 1.00 51.62 118 HIS A C 1
ATOM 916 O O . HIS A 1 118 ? -0.693 23.316 1.065 1.00 51.62 118 HIS A O 1
ATOM 922 N N . ARG A 1 119 ? -0.294 22.410 -0.951 1.00 58.28 119 ARG A N 1
ATOM 923 C CA . ARG A 1 119 ? -1.427 21.488 -0.918 1.00 58.28 119 ARG A CA 1
ATOM 924 C C . ARG A 1 119 ? -1.081 20.316 0.008 1.00 58.28 119 ARG A C 1
ATOM 926 O O . ARG A 1 119 ? 0.075 19.883 -0.019 1.00 58.28 119 ARG A O 1
ATOM 933 N N . PRO A 1 120 ? -2.047 19.795 0.788 1.00 66.12 120 PRO A N 1
ATOM 934 C CA . PRO A 1 120 ? -1.859 18.554 1.528 1.00 66.12 120 PRO A CA 1
ATOM 935 C C . PRO A 1 120 ? -1.354 17.470 0.572 1.00 66.12 120 PRO A C 1
ATOM 937 O O . PRO A 1 120 ? -1.954 17.243 -0.482 1.00 66.12 120 PRO A O 1
ATOM 940 N N . LYS A 1 121 ? -0.227 16.837 0.905 1.00 73.81 121 LYS A N 1
ATOM 941 C CA . LYS A 1 121 ? 0.365 15.784 0.070 1.00 73.81 121 LYS A CA 1
ATOM 942 C C . LYS A 1 121 ? -0.197 14.443 0.514 1.00 73.81 121 LYS A C 1
ATOM 944 O O . LYS A 1 121 ? -0.182 14.146 1.705 1.00 73.81 121 LYS A O 1
ATOM 949 N N . SER A 1 122 ? -0.681 13.627 -0.413 1.00 81.19 122 SER A N 1
ATOM 950 C CA . SER A 1 122 ? -1.059 12.255 -0.073 1.00 81.19 122 SER A CA 1
ATOM 951 C C . SER A 1 122 ? 0.181 11.422 0.188 1.00 81.19 122 SER A C 1
ATOM 953 O O . SER A 1 122 ? 1.139 11.435 -0.583 1.00 81.19 122 SER A O 1
ATOM 955 N N . VAL A 1 123 ? 0.139 10.685 1.285 1.00 87.50 123 VAL A N 1
ATOM 956 C CA . VAL A 1 123 ? 1.218 9.818 1.735 1.00 87.50 123 VAL A CA 1
ATOM 957 C C . VAL A 1 123 ? 0.643 8.475 2.162 1.00 87.50 123 VAL A C 1
ATOM 959 O O . VAL A 1 123 ? -0.561 8.336 2.401 1.00 87.50 123 VAL A O 1
ATOM 962 N N . ILE A 1 124 ? 1.519 7.480 2.261 1.00 91.19 124 ILE A N 1
ATOM 963 C CA . ILE A 1 124 ? 1.168 6.185 2.836 1.00 91.19 124 ILE A CA 1
ATOM 964 C C . ILE A 1 124 ? 1.264 6.299 4.354 1.00 91.19 124 ILE A C 1
ATOM 966 O O . ILE A 1 124 ? 2.272 6.756 4.899 1.00 91.19 124 ILE A O 1
ATOM 970 N N . TRP A 1 125 ? 0.211 5.858 5.022 1.00 93.56 125 TRP A N 1
ATOM 971 C CA . TRP A 1 125 ? 0.141 5.689 6.461 1.00 93.56 125 TRP A CA 1
ATOM 972 C C . TRP A 1 125 ? 0.098 4.208 6.776 1.00 93.56 125 TRP A C 1
ATOM 974 O O . TRP A 1 125 ? -0.578 3.456 6.079 1.00 93.56 125 TRP A O 1
ATOM 984 N N . PHE A 1 126 ? 0.784 3.788 7.828 1.00 94.06 126 PHE A N 1
ATOM 985 C CA . PHE A 1 126 ? 0.769 2.399 8.265 1.00 94.06 126 PHE A CA 1
ATOM 986 C C . PHE A 1 126 ? 0.567 2.284 9.772 1.00 94.06 126 PHE A C 1
ATOM 988 O O . PHE A 1 126 ? 0.819 3.230 10.522 1.00 94.06 126 PHE A O 1
ATOM 995 N N . GLY A 1 127 ? 0.114 1.112 10.199 1.00 93.31 127 GLY A N 1
ATOM 996 C CA . GLY A 1 127 ? -0.058 0.751 11.598 1.00 93.31 127 GLY A CA 1
ATOM 997 C C . GLY A 1 127 ? -0.220 -0.758 11.764 1.00 93.31 127 GLY A C 1
ATOM 998 O O . GLY A 1 127 ? -0.157 -1.520 10.797 1.00 93.31 127 GLY A O 1
ATOM 999 N N . GLY A 1 128 ? -0.428 -1.187 13.003 1.00 91.88 128 GLY A N 1
ATOM 1000 C CA . GLY A 1 128 ? -0.746 -2.558 13.373 1.00 91.88 128 GLY A CA 1
ATOM 1001 C C . GLY A 1 128 ? -2.171 -2.704 13.902 1.00 91.88 128 GLY A C 1
ATOM 1002 O O . GLY A 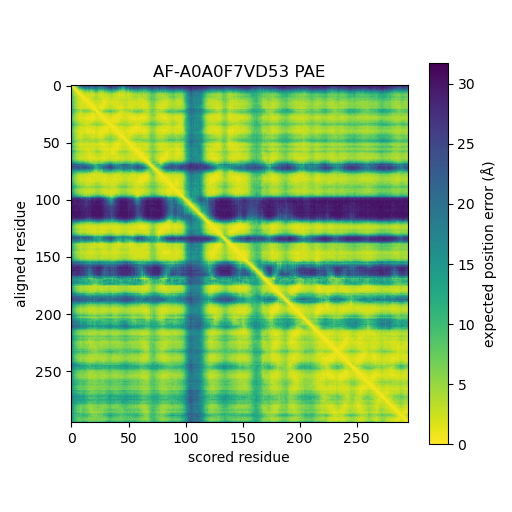1 128 ? -2.750 -1.765 14.455 1.00 91.88 128 GLY A O 1
ATOM 1003 N N . LEU A 1 129 ? -2.720 -3.905 13.756 1.00 91.38 129 LEU A N 1
ATOM 1004 C CA . LEU A 1 129 ? -3.906 -4.373 14.465 1.00 91.38 129 LEU A CA 1
ATOM 1005 C C . LEU A 1 129 ? -3.449 -5.453 15.441 1.00 91.38 129 LEU A C 1
ATOM 1007 O O . LEU A 1 129 ? -2.873 -6.452 15.022 1.00 91.38 129 LEU A O 1
ATOM 1011 N N . VAL A 1 130 ? -3.695 -5.237 16.729 1.00 89.38 130 VAL A N 1
ATOM 1012 C CA . VAL A 1 130 ? -3.231 -6.119 17.804 1.00 89.38 130 VAL A CA 1
ATOM 1013 C C . VAL A 1 130 ? -4.420 -6.550 18.641 1.00 89.38 130 VAL A C 1
ATOM 1015 O O . VAL A 1 130 ? -5.238 -5.713 19.036 1.00 89.38 130 VAL A O 1
ATOM 1018 N N . ARG A 1 131 ? -4.509 -7.837 18.959 1.00 87.00 131 ARG A N 1
ATOM 1019 C CA . ARG A 1 131 ? -5.438 -8.357 19.968 1.00 87.00 131 ARG A CA 1
ATOM 1020 C C . ARG A 1 131 ? -4.713 -9.278 20.954 1.00 87.00 131 ARG A C 1
ATOM 1022 O O . ARG A 1 131 ? -3.709 -9.889 20.599 1.00 87.00 131 ARG A O 1
ATOM 1029 N N . PRO A 1 132 ? -5.207 -9.418 22.195 1.00 80.62 132 PRO A N 1
ATOM 1030 C CA . PRO A 1 132 ? -4.648 -10.368 23.149 1.00 80.62 132 PRO A CA 1
ATOM 1031 C C . PRO A 1 132 ? -4.692 -11.805 22.615 1.00 80.62 132 PRO A C 1
ATOM 1033 O O . PRO A 1 132 ? -5.772 -12.312 22.289 1.00 80.62 132 PRO A O 1
ATOM 1036 N N . SER A 1 133 ? -3.529 -12.461 22.579 1.00 68.56 133 SER A N 1
ATOM 1037 C CA . SER A 1 133 ? -3.423 -13.874 22.217 1.00 68.56 133 SER A CA 1
ATOM 1038 C C . SER A 1 133 ? -4.205 -14.754 23.189 1.00 68.56 133 SER A C 1
ATOM 1040 O O . SER A 1 133 ? -4.119 -14.560 24.399 1.00 68.56 133 SER A O 1
ATOM 1042 N N . GLN A 1 134 ? -4.915 -15.751 22.647 1.00 59.78 134 GLN A N 1
ATOM 1043 C CA . GLN A 1 134 ? -5.731 -16.767 23.348 1.00 59.78 134 GLN A CA 1
ATOM 1044 C C . GLN A 1 134 ? -7.187 -16.411 23.696 1.00 59.78 134 GLN A C 1
ATOM 1046 O O . GLN A 1 134 ? -7.887 -17.247 24.265 1.00 59.78 134 GLN A O 1
ATOM 1051 N N . ALA A 1 135 ? -7.696 -15.240 23.316 1.00 58.31 135 ALA A N 1
ATOM 1052 C CA . ALA A 1 135 ? -9.122 -14.945 23.446 1.00 58.31 135 ALA A CA 1
ATOM 1053 C C . ALA A 1 135 ? -9.817 -15.127 22.089 1.00 58.31 135 ALA A C 1
ATOM 1055 O O . ALA A 1 135 ? -9.690 -14.292 21.202 1.00 58.31 135 ALA A O 1
ATOM 1056 N N . THR A 1 136 ? -10.587 -16.208 21.925 1.00 54.56 136 THR A N 1
ATOM 1057 C CA . THR A 1 136 ? -11.359 -16.505 20.696 1.00 54.56 136 THR A CA 1
ATOM 1058 C C . THR A 1 136 ? -12.389 -15.427 20.334 1.00 54.56 136 THR A C 1
ATOM 1060 O O . THR A 1 136 ? -12.917 -15.432 19.226 1.00 54.56 136 THR A O 1
ATOM 1063 N N . GLU A 1 137 ? -12.661 -14.499 21.254 1.00 63.28 137 GLU A N 1
ATOM 1064 C CA . GLU A 1 137 ? -13.587 -13.374 21.096 1.00 63.28 137 GLU A CA 1
ATOM 1065 C C . GLU A 1 137 ? -12.913 -12.002 21.290 1.00 63.28 137 GLU A C 1
ATOM 1067 O O . GLU A 1 137 ? -13.609 -10.992 21.411 1.00 63.28 137 GLU A O 1
ATOM 1072 N N . SER A 1 138 ? -11.575 -11.920 21.350 1.00 75.44 138 SER A N 1
ATOM 1073 C CA . SER A 1 138 ? -10.925 -10.619 21.526 1.00 75.44 138 SER A CA 1
A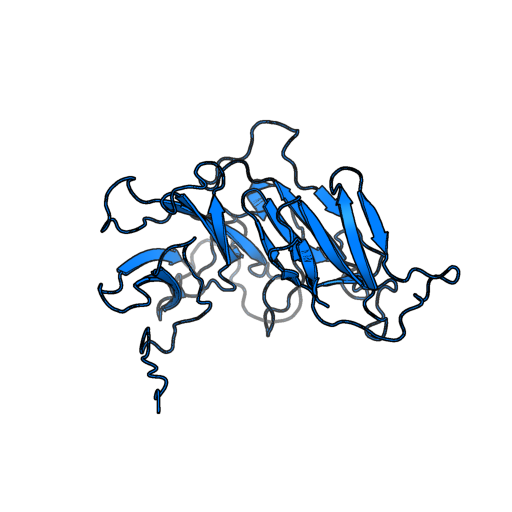TOM 1074 C C . SER A 1 138 ? -11.053 -9.745 20.282 1.00 75.44 138 SER A C 1
ATOM 1076 O O . SER A 1 138 ? -10.861 -10.170 19.141 1.00 75.44 138 SER A O 1
ATOM 1078 N N . GLN A 1 139 ? -11.393 -8.485 20.530 1.00 89.50 139 GLN A N 1
ATOM 1079 C CA . GLN A 1 139 ? -11.440 -7.445 19.514 1.00 89.50 139 GLN A CA 1
ATOM 1080 C C . GLN A 1 139 ? -10.025 -6.942 19.228 1.00 89.50 139 GLN A C 1
ATOM 1082 O O . GLN A 1 139 ? -9.210 -6.802 20.144 1.00 89.50 139 GLN A O 1
ATOM 1087 N N . TYR A 1 140 ? -9.747 -6.645 17.960 1.00 91.62 140 TYR A N 1
ATOM 1088 C CA . TYR A 1 140 ? -8.532 -5.931 17.591 1.00 91.62 140 TYR A CA 1
ATOM 1089 C C . TYR A 1 140 ? -8.537 -4.511 18.149 1.00 91.62 140 TYR A C 1
ATOM 1091 O O . TYR A 1 140 ? -9.580 -3.872 18.293 1.00 91.62 140 TYR A O 1
ATOM 1099 N N . THR A 1 141 ? -7.334 -4.007 18.389 1.00 91.81 141 THR A N 1
ATOM 1100 C CA . THR A 1 141 ? -7.035 -2.611 18.691 1.00 91.81 141 THR A CA 1
ATOM 1101 C C . THR A 1 141 ? -6.040 -2.087 17.665 1.00 91.81 141 THR A C 1
ATOM 1103 O O . THR A 1 141 ? -5.107 -2.791 17.278 1.00 91.81 141 THR A O 1
ATOM 1106 N N . MET A 1 142 ? -6.258 -0.865 17.186 1.00 93.44 142 MET A N 1
ATOM 1107 C CA . MET A 1 142 ? -5.383 -0.228 16.205 1.00 93.44 142 MET A CA 1
ATOM 1108 C C . MET A 1 142 ? -4.239 0.513 16.902 1.00 93.44 142 MET A C 1
ATOM 1110 O O . MET A 1 142 ? -4.476 1.288 17.832 1.00 93.44 142 MET A O 1
ATOM 1114 N N . THR A 1 143 ? -3.004 0.332 16.436 1.00 92.50 143 THR A N 1
ATOM 1115 C CA . THR A 1 143 ? -1.885 1.186 16.860 1.00 92.50 143 THR A CA 1
ATOM 1116 C C . THR A 1 143 ? -2.000 2.579 16.225 1.00 92.50 143 THR A C 1
ATOM 1118 O O . THR A 1 143 ? -2.692 2.746 15.217 1.00 92.50 143 THR A O 1
ATOM 1121 N N . PRO A 1 144 ? -1.302 3.601 16.754 1.00 92.50 144 PRO A N 1
ATOM 1122 C CA . PRO A 1 144 ? -1.234 4.904 16.099 1.00 92.50 144 PRO A CA 1
ATOM 1123 C C . PRO A 1 144 ? -0.740 4.801 14.650 1.00 92.50 144 PRO A C 1
ATOM 1125 O O . PRO A 1 144 ? 0.145 3.997 14.344 1.00 92.50 144 PRO A O 1
ATOM 1128 N N . LEU A 1 145 ? -1.296 5.640 13.771 1.00 93.94 145 LEU A N 1
ATOM 1129 C CA . LEU A 1 145 ? -0.839 5.743 12.389 1.00 93.94 145 LEU A CA 1
ATOM 1130 C C . LEU A 1 145 ? 0.528 6.413 12.310 1.00 93.94 145 LEU A C 1
ATOM 1132 O O . LEU A 1 145 ? 0.768 7.450 12.929 1.00 93.94 145 LEU A O 1
ATOM 1136 N N . THR A 1 146 ? 1.382 5.861 11.458 1.00 93.75 146 THR A N 1
ATOM 1137 C CA . THR A 1 146 ? 2.704 6.406 11.163 1.00 93.75 146 THR A CA 1
ATOM 1138 C C . THR A 1 146 ? 2.805 6.801 9.701 1.00 93.75 146 THR A C 1
ATOM 1140 O O . THR A 1 146 ? 2.428 6.043 8.810 1.00 93.75 146 THR A O 1
ATOM 1143 N N . ASN A 1 147 ? 3.334 7.996 9.454 1.00 92.38 147 ASN A N 1
ATOM 1144 C CA . ASN A 1 147 ? 3.586 8.513 8.115 1.00 92.38 147 ASN A CA 1
ATOM 1145 C C . ASN A 1 147 ? 4.838 7.847 7.518 1.00 92.38 147 ASN A C 1
ATOM 1147 O O . ASN A 1 147 ? 5.951 8.083 7.997 1.00 92.38 147 ASN A O 1
ATOM 1151 N N . LEU A 1 148 ? 4.671 7.054 6.455 1.00 91.12 148 LEU A N 1
ATOM 1152 C CA . LEU A 1 148 ? 5.764 6.331 5.795 1.00 91.12 148 LEU A CA 1
ATOM 1153 C C . LEU A 1 148 ? 6.840 7.270 5.242 1.00 91.12 148 LEU A C 1
ATOM 1155 O O . LEU A 1 148 ? 8.032 6.973 5.337 1.00 91.12 148 LEU A O 1
ATOM 1159 N N . MET A 1 149 ? 6.424 8.421 4.706 1.00 87.50 149 MET A N 1
ATOM 1160 C CA . MET A 1 149 ? 7.339 9.396 4.108 1.00 87.50 149 MET A CA 1
ATOM 1161 C C . MET A 1 149 ? 8.300 9.967 5.145 1.00 87.50 149 MET A C 1
ATOM 1163 O O . MET A 1 149 ? 9.490 10.126 4.877 1.00 87.50 149 MET A O 1
ATOM 1167 N N . LYS A 1 150 ? 7.797 10.207 6.358 1.00 87.75 150 LYS A N 1
ATOM 1168 C CA . LYS A 1 150 ? 8.623 10.623 7.494 1.00 87.75 150 LYS A CA 1
ATOM 1169 C C . LYS A 1 150 ? 9.468 9.488 8.045 1.00 87.75 150 LYS A C 1
ATOM 1171 O O . LYS A 1 150 ? 10.634 9.709 8.349 1.00 87.75 150 LYS A O 1
ATOM 1176 N N . TYR A 1 151 ? 8.890 8.295 8.151 1.00 88.88 151 TYR A N 1
ATOM 1177 C CA . TYR A 1 151 ? 9.559 7.125 8.711 1.00 88.88 151 TYR A CA 1
ATOM 1178 C C . TYR A 1 151 ? 10.853 6.774 7.961 1.00 88.88 151 TYR A C 1
ATOM 1180 O O . TYR A 1 151 ? 11.869 6.515 8.596 1.00 88.88 151 TYR A O 1
ATOM 1188 N N . PHE A 1 152 ? 10.844 6.842 6.624 1.00 87.50 152 PHE A N 1
ATOM 1189 C CA . PHE A 1 152 ? 12.024 6.592 5.779 1.00 87.50 152 PHE A CA 1
ATOM 1190 C C . PHE A 1 152 ? 12.763 7.857 5.325 1.00 87.50 152 PHE A C 1
ATOM 1192 O O . PHE A 1 152 ? 13.694 7.766 4.527 1.00 87.50 152 PHE A O 1
ATOM 1199 N N . ASN A 1 153 ? 12.372 9.035 5.821 1.00 86.38 153 ASN A N 1
ATOM 1200 C CA . ASN A 1 153 ? 12.963 10.321 5.446 1.00 86.38 153 ASN A CA 1
ATOM 1201 C C . ASN A 1 153 ? 13.012 10.558 3.918 1.00 86.38 153 ASN A C 1
ATOM 1203 O O . ASN A 1 153 ? 14.025 10.985 3.364 1.00 86.38 153 ASN A O 1
ATOM 1207 N N . PHE A 1 154 ? 11.902 10.296 3.224 1.00 78.56 154 PHE A N 1
ATOM 1208 C CA . PHE A 1 154 ? 11.796 10.476 1.771 1.00 78.56 154 PHE A CA 1
ATOM 1209 C C . PHE A 1 154 ? 11.803 11.948 1.313 1.00 78.56 154 PHE A C 1
ATOM 1211 O O . PHE A 1 154 ? 11.867 12.219 0.114 1.00 78.56 154 PHE A O 1
ATOM 1218 N N . GLY A 1 155 ? 11.754 12.909 2.241 1.00 73.94 155 GLY A N 1
ATOM 1219 C CA . GLY A 1 155 ? 11.746 14.336 1.925 1.00 73.94 155 GLY A CA 1
ATOM 1220 C C . GLY A 1 155 ? 10.529 14.734 1.088 1.00 73.94 155 GLY A C 1
ATOM 1221 O O . GLY A 1 155 ? 9.397 14.398 1.428 1.00 73.94 155 GLY A O 1
ATOM 1222 N N . GLU A 1 156 ? 10.764 15.452 -0.011 1.00 63.47 156 GLU A N 1
ATOM 1223 C CA . GLU A 1 156 ? 9.714 15.934 -0.916 1.00 63.47 156 GLU A CA 1
ATOM 1224 C C . GLU A 1 156 ? 9.301 14.916 -1.985 1.00 63.47 156 GLU A C 1
ATOM 1226 O O . GLU A 1 156 ? 8.728 15.328 -2.988 1.00 63.47 156 GLU A O 1
ATOM 1231 N N . LEU A 1 157 ? 9.581 13.617 -1.810 1.00 65.56 157 LEU A N 1
ATOM 1232 C CA . LEU A 1 157 ? 9.176 12.600 -2.780 1.00 65.56 157 LEU A CA 1
ATOM 1233 C C . LEU A 1 157 ? 7.678 12.725 -3.081 1.00 65.56 157 LEU A C 1
ATOM 1235 O O . LEU A 1 157 ? 6.823 12.453 -2.235 1.00 65.56 157 LEU A O 1
ATOM 1239 N N . GLU A 1 158 ? 7.371 13.176 -4.294 1.00 52.88 158 GLU A N 1
ATOM 1240 C CA . GLU A 1 158 ? 6.000 13.374 -4.727 1.00 52.88 158 GLU A CA 1
ATOM 1241 C C . GLU A 1 158 ? 5.470 12.038 -5.235 1.00 52.88 158 GLU A C 1
ATOM 1243 O O . GLU A 1 158 ? 5.903 11.500 -6.255 1.00 52.88 158 GLU A O 1
ATOM 1248 N N . SER A 1 159 ? 4.527 11.475 -4.482 1.00 49.12 159 SER A N 1
ATOM 1249 C CA . SER A 1 159 ? 3.639 10.460 -5.025 1.00 49.12 159 SER A CA 1
ATOM 1250 C C . SER A 1 159 ? 2.811 11.134 -6.109 1.00 49.12 159 SER A C 1
ATOM 1252 O O . SER A 1 159 ? 1.997 12.005 -5.800 1.00 49.12 159 SER A O 1
ATOM 1254 N N . ASP A 1 160 ? 3.010 10.746 -7.364 1.00 43.56 160 ASP A N 1
ATOM 1255 C CA . ASP A 1 160 ? 2.138 11.215 -8.428 1.00 43.56 160 ASP A CA 1
ATOM 1256 C C . ASP A 1 160 ? 0.731 10.677 -8.208 1.00 43.56 160 ASP A C 1
ATOM 1258 O O . ASP A 1 160 ? 0.536 9.525 -7.819 1.00 43.56 160 ASP A O 1
ATOM 1262 N N . GLY A 1 161 ? -0.233 11.552 -8.418 1.00 39.97 161 GLY A N 1
ATOM 1263 C CA . GLY A 1 161 ? -1.632 11.298 -8.160 1.00 39.97 161 GLY A CA 1
ATOM 1264 C C . GLY A 1 161 ? -2.348 12.625 -8.022 1.00 39.97 161 GLY A C 1
ATOM 1265 O O . GLY A 1 161 ? -2.495 13.169 -6.932 1.00 39.97 161 GLY A O 1
ATOM 1266 N N . SER A 1 162 ? -2.850 13.160 -9.130 1.00 34.50 162 SER A N 1
ATOM 1267 C CA . SER A 1 162 ? -4.158 13.800 -9.029 1.00 34.50 162 SER A CA 1
ATOM 1268 C C . SER A 1 162 ? -5.105 12.716 -8.508 1.00 34.50 162 SER A C 1
ATOM 1270 O O . SER A 1 162 ? -5.392 11.776 -9.240 1.00 34.50 162 SER A O 1
ATOM 1272 N N . PHE A 1 163 ? -5.519 12.787 -7.239 1.00 51.66 163 PHE A N 1
ATOM 1273 C CA . PHE A 1 163 ? -6.342 11.761 -6.573 1.00 51.66 163 PHE A CA 1
ATOM 1274 C C . PHE A 1 163 ? -7.810 11.806 -7.010 1.00 51.66 163 PHE A C 1
ATOM 1276 O O . PHE A 1 163 ? -8.715 11.703 -6.189 1.00 51.66 163 PHE A O 1
ATOM 1283 N N . ASP A 1 164 ? -8.029 11.954 -8.309 1.00 34.16 164 ASP A N 1
ATOM 1284 C CA . ASP A 1 164 ? -9.311 11.737 -8.957 1.00 34.16 164 ASP A CA 1
ATOM 1285 C C . ASP A 1 164 ? -9.198 10.400 -9.702 1.00 34.16 164 ASP A C 1
ATOM 1287 O O . ASP A 1 164 ? -9.030 10.363 -10.917 1.00 34.16 164 ASP A O 1
ATOM 1291 N N . GLY A 1 165 ? -9.151 9.286 -8.959 1.00 34.91 165 GLY A N 1
ATOM 1292 C CA . GLY A 1 165 ? -9.495 7.991 -9.555 1.00 34.91 165 GLY A CA 1
ATOM 1293 C C . GLY A 1 165 ? -8.703 6.743 -9.186 1.00 34.91 165 GLY A C 1
ATOM 1294 O O . GLY A 1 1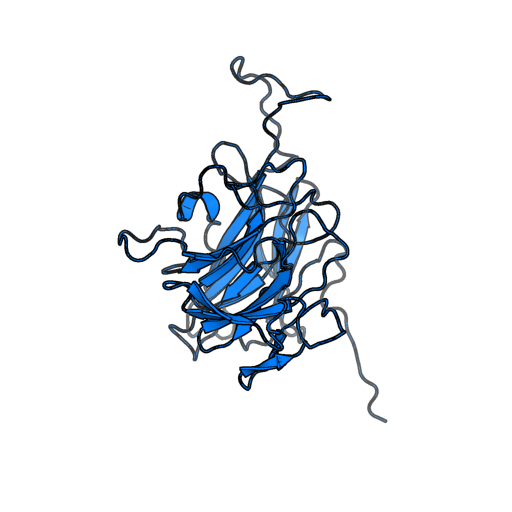65 ? -9.337 5.702 -9.192 1.00 34.91 165 GLY A O 1
ATOM 1295 N N . ASP A 1 166 ? -7.416 6.776 -8.818 1.00 38.47 166 ASP A N 1
ATOM 1296 C CA . ASP A 1 166 ? -6.689 5.527 -8.525 1.00 38.47 166 ASP A CA 1
ATOM 1297 C C . ASP A 1 166 ? -5.698 5.650 -7.358 1.00 38.47 166 ASP A C 1
ATOM 1299 O O . ASP A 1 166 ? -4.808 6.499 -7.308 1.00 38.47 166 ASP A O 1
ATOM 1303 N N . SER A 1 167 ? -5.925 4.775 -6.381 1.00 49.56 167 SER A N 1
ATOM 1304 C CA . SER A 1 167 ? -5.039 4.359 -5.300 1.00 49.56 167 SER A CA 1
ATOM 1305 C C . SER A 1 167 ? -3.554 4.417 -5.643 1.00 49.56 167 SER A C 1
ATOM 1307 O O . SER A 1 167 ? -3.139 3.877 -6.660 1.00 49.56 167 SER A O 1
ATOM 1309 N N . LEU A 1 168 ? -2.728 4.917 -4.718 1.00 57.81 168 LEU A N 1
ATOM 1310 C CA . LEU A 1 168 ? -1.297 4.599 -4.708 1.00 57.81 168 LEU A CA 1
ATOM 1311 C C . LEU A 1 168 ? -1.109 3.089 -4.918 1.00 57.81 168 LEU A C 1
ATOM 1313 O O . LEU A 1 168 ? -1.591 2.277 -4.121 1.00 57.81 168 LEU A O 1
ATOM 1317 N N . ASP A 1 169 ? -0.420 2.722 -5.991 1.00 62.56 169 ASP A N 1
ATOM 1318 C CA . ASP A 1 169 ? -0.080 1.339 -6.292 1.00 62.56 169 ASP A CA 1
ATOM 1319 C C . ASP A 1 169 ? 0.976 0.887 -5.286 1.00 62.56 169 ASP A C 1
ATOM 1321 O O . ASP A 1 169 ? 2.181 1.054 -5.482 1.00 62.56 169 ASP A O 1
ATOM 1325 N N . PHE A 1 170 ? 0.501 0.383 -4.147 1.00 67.38 170 PHE A N 1
ATOM 1326 C CA . PHE A 1 170 ? 1.345 -0.127 -3.081 1.00 67.38 170 PHE A CA 1
ATOM 1327 C C . PHE A 1 170 ? 0.981 -1.558 -2.703 1.00 67.38 170 PHE A C 1
ATOM 1329 O O . PHE A 1 170 ? -0.146 -1.994 -2.901 1.00 67.38 170 PHE A O 1
ATOM 1336 N N . ILE A 1 171 ? 1.907 -2.309 -2.132 1.00 69.38 171 ILE A N 1
ATOM 1337 C CA . ILE A 1 171 ? 1.620 -3.606 -1.527 1.00 69.38 171 ILE A CA 1
ATOM 1338 C C . ILE A 1 171 ? 2.035 -3.532 -0.076 1.00 69.38 171 ILE A C 1
ATOM 1340 O O . ILE A 1 171 ? 3.087 -2.984 0.243 1.00 69.38 171 ILE A O 1
ATOM 1344 N N . ASN A 1 172 ? 1.207 -4.112 0.779 1.00 68.06 172 ASN A N 1
ATOM 1345 C CA . ASN A 1 172 ? 1.589 -4.433 2.136 1.00 68.06 172 ASN A CA 1
ATOM 1346 C C . ASN A 1 172 ? 2.001 -5.912 2.178 1.00 68.06 172 ASN A C 1
ATOM 1348 O O . ASN A 1 172 ? 1.144 -6.794 2.154 1.00 68.06 172 ASN A O 1
ATOM 1352 N N . GLY A 1 173 ? 3.305 -6.176 2.144 1.00 64.50 173 GLY A N 1
ATOM 1353 C CA . GLY A 1 173 ? 3.868 -7.494 2.421 1.00 64.50 173 GLY A CA 1
ATOM 1354 C C . GLY A 1 173 ? 4.144 -7.662 3.917 1.00 64.50 173 GLY A C 1
ATOM 1355 O O . GLY A 1 173 ? 4.176 -6.690 4.665 1.00 64.50 173 GLY A O 1
ATOM 1356 N N . ASN A 1 174 ? 4.419 -8.890 4.362 1.00 68.62 174 ASN A N 1
ATOM 1357 C CA . ASN A 1 174 ? 4.609 -9.198 5.791 1.00 68.62 174 ASN A CA 1
ATOM 1358 C C . ASN A 1 174 ? 5.680 -8.318 6.475 1.00 68.62 174 ASN A C 1
ATOM 1360 O O . ASN A 1 174 ? 5.571 -8.006 7.659 1.00 68.62 174 ASN A O 1
ATOM 1364 N N . TYR A 1 175 ? 6.697 -7.896 5.716 1.00 77.06 175 TYR A N 1
ATOM 1365 C CA . TYR A 1 175 ? 7.831 -7.097 6.198 1.00 77.06 175 TYR A CA 1
ATOM 1366 C C . TYR A 1 175 ? 8.212 -5.962 5.254 1.00 77.06 175 TYR A C 1
ATOM 1368 O O . TYR A 1 175 ? 9.337 -5.466 5.298 1.00 77.06 175 TYR A O 1
ATOM 1376 N N . ASN A 1 176 ? 7.330 -5.580 4.336 1.00 85.31 176 ASN A N 1
ATOM 1377 C CA . ASN A 1 176 ? 7.645 -4.512 3.406 1.00 85.31 176 ASN A CA 1
ATOM 1378 C C . ASN A 1 176 ? 6.406 -3.751 2.966 1.00 85.31 176 ASN A C 1
ATOM 1380 O O . ASN A 1 176 ? 5.330 -4.318 2.805 1.00 85.31 176 ASN A O 1
ATOM 1384 N N . ILE A 1 177 ? 6.598 -2.459 2.732 1.00 89.69 177 ILE A N 1
ATOM 1385 C CA . ILE A 1 177 ? 5.676 -1.668 1.930 1.00 89.69 177 ILE A CA 1
ATOM 1386 C C . ILE A 1 177 ? 6.373 -1.393 0.607 1.00 89.69 177 ILE A C 1
ATOM 1388 O O . ILE A 1 177 ? 7.434 -0.775 0.572 1.00 89.69 177 ILE A O 1
ATOM 1392 N N . LEU A 1 178 ? 5.789 -1.872 -0.482 1.00 90.00 178 LEU A N 1
ATOM 1393 C CA . LEU A 1 178 ? 6.246 -1.566 -1.832 1.00 90.00 178 LEU A CA 1
ATOM 1394 C C . LEU A 1 178 ? 5.337 -0.485 -2.399 1.00 90.00 178 LEU A C 1
ATOM 1396 O O . LEU A 1 178 ? 4.134 -0.641 -2.263 1.00 90.00 178 LEU A O 1
ATOM 1400 N N . PHE A 1 179 ? 5.843 0.569 -3.031 1.00 90.50 179 PHE A N 1
ATOM 1401 C CA . PHE A 1 179 ? 4.993 1.548 -3.718 1.00 90.50 179 PHE A CA 1
ATOM 1402 C C . PHE A 1 179 ? 5.667 2.142 -4.949 1.00 90.50 179 PHE A C 1
ATOM 1404 O O . PHE A 1 179 ? 6.891 2.138 -5.057 1.00 90.50 179 PHE A O 1
ATOM 1411 N N . VAL A 1 180 ? 4.876 2.664 -5.883 1.00 88.38 180 VAL A N 1
ATOM 1412 C CA . VAL A 1 180 ? 5.384 3.410 -7.040 1.00 88.38 180 VAL A CA 1
ATOM 1413 C C . VAL A 1 180 ? 5.139 4.904 -6.844 1.00 88.38 180 VAL A C 1
ATOM 1415 O O . VAL A 1 180 ? 4.057 5.313 -6.433 1.00 88.38 180 VAL A O 1
ATOM 1418 N N . ALA A 1 181 ? 6.149 5.722 -7.136 1.00 84.50 181 ALA A N 1
ATOM 1419 C CA . ALA A 1 181 ? 6.054 7.180 -7.128 1.00 84.50 181 ALA A CA 1
ATOM 1420 C C . ALA A 1 181 ? 6.813 7.780 -8.317 1.00 84.50 181 ALA A C 1
ATOM 1422 O O . ALA A 1 181 ? 7.641 7.109 -8.938 1.00 84.50 181 ALA A O 1
ATOM 1423 N N . LYS A 1 182 ? 6.540 9.048 -8.641 1.00 78.94 182 LYS A 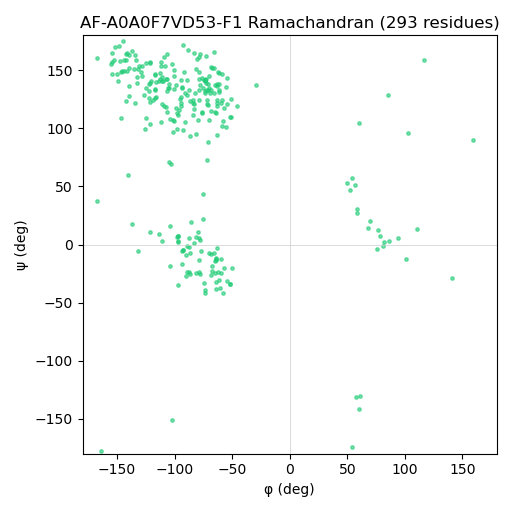N 1
ATOM 1424 C CA . LYS A 1 182 ? 7.244 9.766 -9.711 1.00 78.94 182 LYS A CA 1
ATOM 1425 C C . LYS A 1 182 ? 8.743 9.804 -9.430 1.00 78.94 182 LYS A C 1
ATOM 1427 O O . LYS A 1 182 ? 9.165 9.867 -8.276 1.00 78.94 182 LYS A O 1
ATOM 1432 N N . ASP A 1 183 ? 9.553 9.761 -10.484 1.00 72.44 183 ASP A N 1
ATOM 1433 C CA . ASP A 1 183 ? 11.000 9.868 -10.336 1.00 72.44 183 ASP A CA 1
ATOM 1434 C C . ASP A 1 183 ? 11.352 11.298 -9.869 1.00 72.44 183 ASP A C 1
ATOM 1436 O O . ASP A 1 183 ? 11.152 12.241 -10.636 1.00 72.44 183 ASP A O 1
ATOM 1440 N N . PRO A 1 184 ? 11.911 11.502 -8.657 1.00 70.12 184 PRO A N 1
ATOM 1441 C CA . PRO A 1 184 ? 12.264 12.835 -8.161 1.00 70.12 184 PRO A CA 1
ATOM 1442 C C . PRO A 1 184 ? 13.355 13.536 -8.983 1.00 70.12 184 PRO A C 1
ATOM 1444 O O . PRO A 1 184 ? 13.618 14.714 -8.763 1.00 70.12 184 PRO A O 1
ATOM 1447 N N . ARG A 1 185 ? 14.039 12.826 -9.889 1.00 70.56 185 ARG A N 1
ATOM 1448 C CA . ARG A 1 185 ? 15.060 13.385 -10.786 1.00 70.56 185 ARG A CA 1
ATOM 1449 C C . ARG A 1 185 ? 14.492 13.815 -12.140 1.00 70.56 185 ARG A C 1
ATOM 1451 O O . ARG A 1 185 ? 15.256 14.350 -12.939 1.00 70.56 185 ARG A O 1
ATOM 1458 N N . SER A 1 186 ? 13.210 13.572 -12.408 1.00 64.38 186 SER A N 1
ATOM 1459 C CA . SER A 1 186 ? 12.567 13.911 -13.678 1.00 64.38 186 SER A CA 1
ATOM 1460 C C . SER A 1 186 ? 11.749 15.204 -13.575 1.00 64.38 186 SER A C 1
ATOM 1462 O O . SER A 1 186 ? 11.165 15.487 -12.527 1.00 64.38 186 SER A O 1
ATOM 1464 N N . ASP A 1 187 ? 11.701 16.009 -14.644 1.00 64.44 187 ASP A N 1
ATOM 1465 C CA . ASP A 1 187 ? 10.840 17.200 -14.686 1.00 64.44 187 ASP A CA 1
ATOM 1466 C C . ASP A 1 187 ? 9.374 16.756 -14.773 1.00 64.44 187 ASP A C 1
ATOM 1468 O O . ASP A 1 187 ? 8.880 16.278 -15.794 1.00 64.44 187 ASP A O 1
ATOM 1472 N N . GLN A 1 188 ? 8.654 16.918 -13.669 1.00 62.00 188 GLN A N 1
ATOM 1473 C CA . GLN A 1 188 ? 7.318 16.355 -13.501 1.00 62.00 188 GLN A CA 1
ATOM 1474 C C . GLN A 1 188 ? 6.256 16.908 -14.463 1.00 62.00 188 GLN A C 1
ATOM 1476 O O . GLN A 1 188 ? 5.149 16.368 -14.515 1.00 62.00 188 GLN A O 1
ATOM 1481 N N . SER A 1 189 ? 6.550 17.998 -15.178 1.00 63.56 189 SER A N 1
ATOM 1482 C CA . SER A 1 189 ? 5.600 18.652 -16.079 1.00 63.56 189 SER A CA 1
ATOM 1483 C C . SER A 1 189 ? 5.496 17.989 -17.456 1.00 63.56 189 SER A C 1
ATOM 1485 O O . SER A 1 189 ? 4.467 18.126 -18.117 1.00 63.56 189 SER A O 1
ATOM 1487 N N . THR A 1 190 ? 6.537 17.272 -17.887 1.00 65.19 190 THR A N 1
ATOM 1488 C CA . THR A 1 190 ? 6.629 16.690 -19.241 1.00 65.19 190 THR A CA 1
ATOM 1489 C C . THR A 1 190 ? 7.040 15.219 -19.253 1.00 65.19 190 THR A C 1
ATOM 1491 O O . THR A 1 190 ? 7.002 14.585 -20.307 1.00 65.19 190 THR A O 1
ATOM 1494 N N . HIS A 1 191 ? 7.369 14.660 -18.089 1.00 75.56 191 HIS A N 1
ATOM 1495 C CA . HIS A 1 191 ? 7.868 13.302 -17.946 1.00 75.56 191 HIS A CA 1
ATOM 1496 C C . HIS A 1 191 ? 6.919 12.418 -17.121 1.00 75.56 191 HIS A C 1
ATOM 1498 O O . HIS A 1 191 ? 6.273 12.862 -16.170 1.00 75.56 191 HIS A O 1
ATOM 1504 N N . THR A 1 192 ? 6.860 11.138 -17.481 1.00 77.69 192 THR A N 1
ATOM 1505 C CA . THR A 1 192 ? 6.079 10.075 -16.825 1.00 77.69 192 THR A CA 1
ATOM 1506 C C . THR A 1 192 ? 6.965 9.049 -16.114 1.00 77.69 192 THR A C 1
ATOM 1508 O O . THR A 1 192 ? 6.460 8.043 -15.614 1.00 77.69 192 THR A O 1
ATOM 1511 N N . ALA A 1 193 ? 8.286 9.249 -16.110 1.00 85.75 193 ALA A N 1
ATOM 1512 C CA . ALA A 1 193 ? 9.230 8.385 -15.418 1.00 85.75 193 ALA A CA 1
ATOM 1513 C C . ALA A 1 193 ? 8.871 8.240 -13.933 1.00 85.75 193 ALA A C 1
ATOM 1515 O O . ALA A 1 193 ? 8.565 9.207 -13.228 1.00 85.75 193 ALA A O 1
ATOM 1516 N N . SER A 1 194 ? 8.935 7.005 -13.449 1.00 87.25 194 SER A N 1
ATOM 1517 C CA . SER A 1 194 ? 8.594 6.662 -12.069 1.00 87.25 194 SER A CA 1
ATOM 1518 C C . SER A 1 194 ? 9.608 5.687 -11.489 1.00 87.25 194 SER A C 1
ATOM 1520 O O . SER A 1 194 ? 10.456 5.131 -12.185 1.00 87.25 194 SER A O 1
ATOM 1522 N N . SER A 1 195 ? 9.567 5.512 -10.178 1.00 89.88 195 SER A N 1
ATOM 1523 C CA . SER A 1 195 ? 10.402 4.569 -9.456 1.00 89.88 195 SER A CA 1
ATOM 1524 C C . SER A 1 195 ? 9.558 3.764 -8.486 1.00 89.88 195 SER A C 1
ATOM 1526 O O . SER A 1 195 ? 8.618 4.274 -7.878 1.00 89.88 195 SER A O 1
ATOM 1528 N N . CYS A 1 196 ? 9.923 2.498 -8.335 1.00 90.75 196 CYS A N 1
ATOM 1529 C CA . CYS A 1 196 ? 9.365 1.625 -7.322 1.00 90.75 196 CYS A CA 1
ATOM 1530 C C . CYS A 1 196 ? 10.254 1.667 -6.077 1.00 90.75 196 CYS A C 1
ATOM 1532 O O . CYS A 1 196 ? 11.480 1.592 -6.177 1.00 90.75 196 CYS A O 1
ATOM 1534 N N . TYR A 1 197 ? 9.636 1.793 -4.913 1.00 90.75 197 TYR A N 1
ATOM 1535 C CA . TYR A 1 197 ? 10.289 1.904 -3.621 1.00 90.75 197 TYR A CA 1
ATOM 1536 C C . TYR A 1 197 ? 9.907 0.715 -2.756 1.00 90.75 197 TYR A C 1
ATOM 1538 O O . TYR A 1 197 ? 8.719 0.470 -2.554 1.00 90.75 197 TYR A O 1
ATOM 1546 N N . LEU A 1 198 ? 10.903 0.000 -2.234 1.00 90.50 198 LEU A N 1
ATOM 1547 C CA . LEU A 1 198 ? 10.722 -1.080 -1.269 1.00 90.50 198 LEU A CA 1
ATOM 1548 C C . LEU A 1 198 ? 11.168 -0.597 0.108 1.00 90.50 198 LEU A C 1
ATOM 1550 O O . LEU A 1 198 ? 12.347 -0.335 0.335 1.00 90.50 198 LEU A O 1
ATOM 1554 N N . CYS A 1 199 ? 10.213 -0.503 1.023 1.00 89.81 199 CYS A N 1
ATOM 1555 C CA . CYS A 1 199 ? 10.405 -0.071 2.399 1.00 89.81 199 CYS A CA 1
ATOM 1556 C C . CYS A 1 199 ? 10.436 -1.284 3.336 1.00 89.81 199 CYS A C 1
ATOM 1558 O O . CYS A 1 199 ? 9.373 -1.860 3.571 1.00 89.81 199 CYS A O 1
ATOM 1560 N N . PRO A 1 200 ? 11.595 -1.690 3.883 1.00 88.19 200 PRO A N 1
ATOM 1561 C CA . PRO A 1 200 ? 11.664 -2.790 4.844 1.00 88.19 200 PRO A CA 1
ATOM 1562 C C . PRO A 1 200 ? 11.059 -2.388 6.195 1.00 88.19 200 PRO A C 1
ATOM 1564 O O . PRO A 1 200 ? 11.549 -1.481 6.863 1.00 88.19 200 PRO A O 1
ATOM 1567 N N . MET A 1 201 ? 10.022 -3.094 6.631 1.00 85.69 201 MET A N 1
ATOM 1568 C CA . MET A 1 201 ? 9.314 -2.819 7.880 1.00 85.69 201 MET A CA 1
ATOM 1569 C C . MET A 1 201 ? 9.847 -3.715 8.998 1.00 85.69 201 MET A C 1
ATOM 1571 O O . MET A 1 201 ? 9.691 -4.934 8.953 1.00 85.69 201 MET A O 1
ATOM 1575 N N . THR A 1 202 ? 10.461 -3.112 10.020 1.00 78.81 202 THR A N 1
ATOM 1576 C CA . THR A 1 202 ? 10.925 -3.832 11.226 1.00 78.81 202 THR A CA 1
ATOM 1577 C C . THR A 1 202 ? 9.864 -3.890 12.319 1.00 78.81 202 THR A C 1
ATOM 1579 O O . THR A 1 202 ? 9.862 -4.799 13.144 1.00 78.81 202 THR A O 1
ATOM 1582 N N . ASN A 1 203 ? 8.960 -2.912 12.335 1.00 81.81 203 ASN A N 1
ATOM 1583 C CA . ASN A 1 203 ? 7.804 -2.852 13.213 1.00 81.81 203 ASN A CA 1
ATOM 1584 C C . ASN A 1 203 ? 6.700 -2.012 12.564 1.00 81.81 203 ASN A C 1
ATOM 1586 O O . ASN A 1 203 ? 6.937 -1.246 11.631 1.00 81.81 203 ASN A O 1
ATOM 1590 N N . TRP A 1 204 ? 5.501 -2.139 13.120 1.00 86.12 204 TRP A N 1
ATOM 1591 C CA . TRP A 1 204 ? 4.299 -1.432 12.677 1.00 86.12 204 TRP A CA 1
ATOM 1592 C C . TRP A 1 204 ? 3.795 -0.431 13.724 1.00 86.12 204 TRP A C 1
ATOM 1594 O O . TRP A 1 204 ? 2.717 0.134 13.581 1.00 86.12 204 TRP A O 1
ATOM 1604 N N . THR A 1 205 ? 4.585 -0.200 14.779 1.00 80.31 205 THR A N 1
ATOM 1605 C CA . THR A 1 205 ? 4.272 0.712 15.892 1.00 80.31 205 THR A CA 1
ATOM 1606 C C . THR A 1 205 ? 4.813 2.125 15.677 1.00 80.31 205 THR A C 1
ATOM 1608 O O . THR A 1 205 ? 4.558 3.008 16.493 1.00 80.31 205 THR A O 1
ATOM 1611 N N . GLY A 1 206 ? 5.561 2.345 14.592 1.00 77.69 206 GLY A N 1
ATOM 1612 C CA . GLY A 1 206 ? 6.003 3.668 14.157 1.00 77.69 206 GLY A CA 1
ATOM 1613 C C . GLY A 1 206 ? 7.385 4.091 14.637 1.00 77.69 206 GLY A C 1
ATOM 1614 O O . GLY A 1 206 ? 7.799 5.219 14.382 1.00 77.69 206 GLY A O 1
ATOM 1615 N N . SER A 1 207 ? 8.123 3.202 15.303 1.00 78.75 207 SER A N 1
ATOM 1616 C CA . SER A 1 207 ? 9.502 3.489 15.703 1.00 78.75 207 SER A CA 1
ATOM 1617 C C . SER A 1 207 ? 10.438 3.214 14.521 1.00 78.75 207 SER A C 1
ATOM 1619 O O . SER A 1 207 ? 10.483 2.068 14.064 1.00 78.75 207 SER A O 1
ATOM 1621 N N . PRO A 1 208 ? 11.154 4.216 13.975 1.00 73.56 208 PRO A N 1
ATOM 1622 C CA . PRO A 1 208 ? 12.078 3.976 12.874 1.00 73.56 208 PRO A CA 1
ATOM 1623 C C . PRO A 1 208 ? 13.177 3.001 13.310 1.00 73.56 208 PRO A C 1
ATOM 1625 O O . PRO A 1 208 ? 13.555 2.991 14.488 1.00 73.56 208 PRO A O 1
ATOM 1628 N N . PRO A 1 209 ? 13.699 2.170 12.395 1.00 71.56 209 PRO A N 1
ATOM 1629 C CA . PRO A 1 209 ? 14.837 1.329 12.708 1.00 71.56 209 PRO A CA 1
ATOM 1630 C C . PRO A 1 209 ? 16.027 2.238 13.029 1.00 71.56 209 PRO A C 1
ATOM 1632 O O . PRO A 1 209 ? 16.282 3.219 12.334 1.00 71.56 209 PRO A O 1
ATOM 1635 N N . THR A 1 210 ? 16.771 1.915 14.082 1.00 74.88 210 THR A N 1
ATOM 1636 C CA . THR A 1 210 ? 18.003 2.640 14.433 1.00 74.88 210 THR A CA 1
ATOM 1637 C C . THR A 1 210 ? 19.191 2.229 13.567 1.00 74.88 210 THR A C 1
ATOM 1639 O O . THR A 1 210 ? 20.224 2.896 13.575 1.00 74.88 210 THR A O 1
ATOM 1642 N N . ASP A 1 211 ? 19.054 1.129 12.832 1.00 78.44 211 ASP A N 1
ATOM 1643 C CA . ASP A 1 211 ? 20.105 0.542 12.020 1.00 78.44 211 ASP A CA 1
ATOM 1644 C C . ASP A 1 211 ? 20.022 1.025 10.560 1.00 78.44 211 ASP A C 1
ATOM 1646 O O . ASP A 1 211 ? 18.992 0.902 9.894 1.00 78.44 211 ASP A O 1
ATOM 1650 N N . GLN A 1 212 ? 21.148 1.543 10.060 1.00 72.44 212 GLN A N 1
ATOM 1651 C CA . GLN A 1 212 ? 21.353 2.040 8.695 1.00 72.44 212 GLN A CA 1
ATOM 1652 C C . GLN A 1 212 ? 21.068 1.002 7.595 1.00 72.44 212 GLN A C 1
ATOM 1654 O O . GLN A 1 212 ? 20.832 1.372 6.440 1.00 72.44 212 GLN A O 1
ATOM 1659 N N . TYR A 1 213 ? 21.075 -0.293 7.928 1.00 71.19 213 TYR A N 1
ATOM 1660 C CA . TYR A 1 213 ? 20.713 -1.351 6.984 1.00 71.19 213 TYR A CA 1
ATOM 1661 C C . TYR A 1 213 ? 19.225 -1.330 6.593 1.00 71.19 213 TYR A C 1
ATOM 1663 O O . TYR A 1 213 ? 18.874 -1.869 5.545 1.00 71.19 213 TYR A O 1
ATOM 1671 N N . TYR A 1 214 ? 18.362 -0.666 7.370 1.00 77.94 214 TYR A N 1
ATOM 1672 C CA . TYR A 1 214 ? 16.925 -0.565 7.105 1.00 77.94 214 TYR A CA 1
ATOM 1673 C C . TYR A 1 214 ? 16.555 0.803 6.523 1.00 77.94 214 TYR A C 1
ATOM 1675 O O . TYR A 1 214 ? 15.894 1.624 7.158 1.00 77.94 214 TYR A O 1
ATOM 1683 N N . HIS A 1 215 ? 16.981 1.038 5.285 1.00 85.94 215 HIS A N 1
ATOM 1684 C CA . HIS A 1 215 ? 16.539 2.167 4.467 1.00 85.94 215 HIS A CA 1
ATOM 1685 C C . HIS A 1 215 ? 15.645 1.676 3.326 1.00 85.94 215 HIS A C 1
ATOM 1687 O O . HIS A 1 215 ? 15.650 0.497 2.977 1.00 85.94 215 HIS A O 1
ATOM 1693 N N . ALA A 1 216 ? 14.873 2.583 2.731 1.00 88.88 216 ALA A N 1
ATOM 1694 C CA . ALA A 1 216 ? 14.084 2.240 1.561 1.00 88.88 216 ALA A CA 1
ATOM 1695 C C . ALA A 1 216 ? 14.972 2.090 0.319 1.00 88.88 216 ALA A C 1
ATOM 1697 O O . ALA A 1 216 ? 15.784 2.968 0.016 1.00 88.88 216 ALA A O 1
ATOM 1698 N N . TRP A 1 217 ? 14.780 1.008 -0.432 1.00 90.19 217 TRP A N 1
ATOM 1699 C CA . TRP A 1 217 ? 15.450 0.795 -1.713 1.00 90.19 217 TRP A CA 1
ATOM 1700 C C . TRP A 1 217 ? 14.612 1.328 -2.855 1.00 90.19 217 TRP A C 1
ATOM 1702 O O . TRP A 1 217 ? 13.384 1.293 -2.817 1.00 90.19 217 TRP A O 1
ATOM 1712 N N . ARG A 1 218 ? 15.291 1.796 -3.897 1.00 90.69 218 ARG A N 1
ATOM 1713 C CA . ARG A 1 218 ? 14.674 2.403 -5.067 1.00 90.69 218 ARG A CA 1
ATOM 1714 C C . ARG A 1 218 ? 15.073 1.647 -6.324 1.00 90.69 218 ARG A C 1
ATOM 1716 O O . ARG A 1 218 ? 16.255 1.435 -6.570 1.00 90.69 218 ARG A O 1
ATOM 1723 N N . TYR A 1 219 ? 14.088 1.337 -7.156 1.00 91.94 219 TYR A N 1
ATOM 1724 C CA . TYR A 1 219 ? 14.258 0.699 -8.451 1.00 91.94 219 TYR A CA 1
ATOM 1725 C C . TYR A 1 219 ? 13.653 1.567 -9.563 1.00 91.94 219 TYR A C 1
ATOM 1727 O O . TYR A 1 219 ? 12.487 1.952 -9.497 1.00 91.94 219 TYR A O 1
ATOM 1735 N N . HIS A 1 220 ? 14.450 1.884 -10.587 1.00 89.50 220 HIS A N 1
ATOM 1736 C CA . HIS A 1 220 ? 14.080 2.812 -11.669 1.00 89.50 220 HIS A CA 1
ATOM 1737 C C . HIS A 1 220 ? 13.384 2.144 -12.871 1.00 89.50 220 HIS A C 1
ATOM 1739 O O . HIS A 1 220 ? 13.029 2.824 -13.833 1.00 89.50 220 HIS A O 1
ATOM 1745 N N . GLY A 1 221 ? 13.196 0.821 -12.853 1.00 91.06 221 GLY A N 1
ATOM 1746 C CA . GLY A 1 221 ? 12.575 0.118 -13.975 1.00 91.06 221 GLY A CA 1
ATOM 1747 C C . GLY A 1 221 ? 13.349 0.286 -15.281 1.00 91.06 221 GLY A C 1
ATOM 1748 O O . GLY A 1 221 ? 14.579 0.284 -15.302 1.00 91.06 221 GLY A O 1
ATOM 1749 N N . LEU A 1 222 ? 12.604 0.424 -16.380 1.00 91.81 222 LEU A N 1
ATOM 1750 C CA . LEU A 1 222 ? 13.148 0.555 -17.736 1.00 91.81 222 LEU A CA 1
ATOM 1751 C C . LEU A 1 222 ? 13.257 2.015 -18.211 1.00 91.81 222 LEU A C 1
ATOM 1753 O O . LEU A 1 222 ? 13.574 2.244 -19.375 1.00 91.81 222 LEU A O 1
ATOM 1757 N N . GLY A 1 223 ? 13.006 2.987 -17.325 1.00 88.81 223 GLY A N 1
ATOM 1758 C CA . GLY A 1 223 ? 13.110 4.425 -17.602 1.00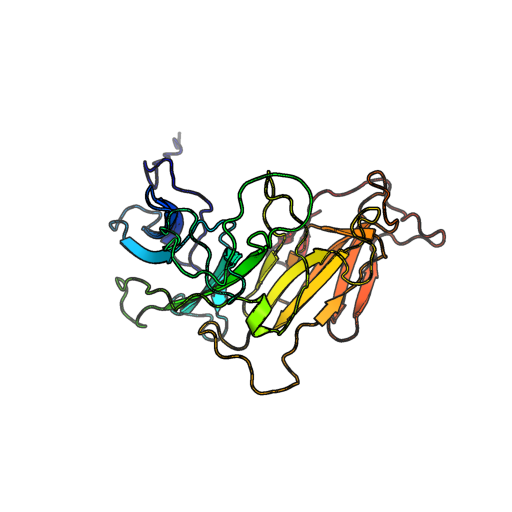 88.81 223 GLY A CA 1
ATOM 1759 C C . GLY A 1 223 ? 11.784 5.146 -17.869 1.00 88.81 223 GLY A C 1
ATOM 1760 O O . GLY A 1 223 ? 11.762 6.371 -17.854 1.00 88.81 223 GLY A O 1
ATOM 1761 N N . GLY A 1 224 ? 10.683 4.419 -18.076 1.00 90.06 224 GLY A N 1
ATOM 1762 C CA . GLY A 1 224 ? 9.344 4.991 -18.220 1.00 90.06 224 GLY A CA 1
ATOM 1763 C C . GLY A 1 224 ? 8.483 4.863 -16.958 1.00 90.06 224 GLY A C 1
ATOM 1764 O O . GLY A 1 224 ? 8.963 4.845 -15.822 1.00 90.06 224 GLY A O 1
ATOM 1765 N N . TYR A 1 225 ? 7.172 4.781 -17.174 1.00 89.25 225 TYR A N 1
ATOM 1766 C CA . TYR A 1 225 ? 6.185 4.572 -16.117 1.00 89.25 225 TYR A CA 1
ATOM 1767 C C . TYR A 1 225 ? 6.205 3.127 -15.589 1.00 89.25 225 TYR A C 1
ATOM 1769 O O . TYR A 1 225 ? 6.350 2.180 -16.360 1.00 89.25 225 TYR A O 1
ATOM 1777 N N . ILE A 1 226 ? 6.044 2.960 -14.280 1.00 91.06 226 ILE A N 1
ATOM 1778 C CA . ILE A 1 226 ? 5.967 1.693 -13.556 1.00 91.06 226 ILE A CA 1
ATOM 1779 C C . ILE A 1 226 ? 4.549 1.584 -12.993 1.00 91.06 226 ILE A C 1
ATOM 1781 O O . ILE A 1 226 ? 3.984 2.568 -12.529 1.00 91.06 226 ILE A O 1
ATOM 1785 N N . SER A 1 227 ? 3.968 0.392 -13.030 1.00 90.25 227 SER A N 1
ATOM 1786 C CA . SER A 1 227 ? 2.618 0.126 -12.527 1.00 90.25 227 SER A CA 1
ATOM 1787 C C . SER A 1 227 ? 2.463 -1.313 -12.054 1.00 90.25 227 SER A C 1
ATOM 1789 O O . SER A 1 227 ? 3.338 -2.154 -12.294 1.00 90.25 227 SER A O 1
ATOM 1791 N N . SER A 1 228 ? 1.335 -1.589 -11.394 1.00 88.88 228 SER A N 1
ATOM 1792 C CA . SER A 1 228 ? 0.918 -2.927 -10.973 1.00 88.88 228 SER A CA 1
ATOM 1793 C C . SER A 1 228 ? 2.014 -3.708 -10.228 1.00 88.88 228 SER A C 1
ATOM 1795 O O . SER A 1 228 ? 2.329 -4.845 -10.607 1.00 88.88 228 SER A O 1
ATOM 1797 N N . PRO A 1 229 ? 2.618 -3.135 -9.172 1.00 90.38 229 PRO A N 1
ATOM 1798 C CA . PRO A 1 229 ? 3.550 -3.886 -8.357 1.00 90.38 229 PRO A CA 1
ATOM 1799 C C . PRO A 1 229 ? 2.847 -5.087 -7.715 1.00 90.38 229 PRO A C 1
ATOM 1801 O O . PRO A 1 229 ? 1.794 -4.948 -7.091 1.00 90.38 229 PRO A O 1
ATOM 1804 N N . THR A 1 230 ? 3.457 -6.269 -7.813 1.00 88.38 230 THR A N 1
ATOM 1805 C CA . THR A 1 230 ? 3.060 -7.468 -7.058 1.00 88.38 230 THR A CA 1
ATOM 1806 C C . THR A 1 230 ? 4.292 -8.170 -6.475 1.00 88.38 230 THR A C 1
ATOM 1808 O O . THR A 1 230 ? 5.380 -8.069 -7.035 1.00 88.38 230 THR A O 1
ATOM 1811 N N . VAL A 1 231 ? 4.159 -8.866 -5.344 1.00 86.62 231 VAL A N 1
ATOM 1812 C CA . VAL A 1 231 ? 5.265 -9.556 -4.659 1.00 86.62 231 VAL A CA 1
ATOM 1813 C C . VAL A 1 231 ? 4.838 -10.967 -4.282 1.00 86.62 231 VAL A C 1
ATOM 1815 O O . VAL A 1 231 ? 3.701 -11.182 -3.862 1.00 86.62 231 VAL A O 1
ATOM 1818 N N . ASN A 1 232 ? 5.731 -11.938 -4.455 1.00 85.88 232 ASN A N 1
ATOM 1819 C CA . ASN A 1 232 ? 5.494 -13.307 -4.005 1.00 85.88 232 ASN A CA 1
ATOM 1820 C C . ASN A 1 232 ? 6.043 -13.540 -2.586 1.00 85.88 232 ASN A C 1
ATOM 1822 O O . ASN A 1 232 ? 6.781 -12.721 -2.039 1.00 85.88 232 ASN A O 1
ATOM 1826 N N . ALA A 1 233 ? 5.732 -14.698 -2.001 1.00 78.75 233 ALA A N 1
ATOM 1827 C CA . ALA A 1 233 ? 6.217 -15.072 -0.668 1.00 78.75 233 ALA A CA 1
ATOM 1828 C C . ALA A 1 233 ? 7.757 -15.134 -0.562 1.00 78.75 233 ALA A C 1
ATOM 1830 O O . ALA A 1 233 ? 8.308 -14.956 0.519 1.00 78.75 233 ALA A O 1
ATOM 1831 N N . GLY A 1 234 ? 8.457 -15.354 -1.681 1.00 79.38 234 GLY A N 1
ATOM 1832 C CA . GLY A 1 234 ? 9.920 -15.364 -1.751 1.00 79.38 234 GLY A CA 1
ATOM 1833 C C . GLY A 1 234 ? 10.563 -13.979 -1.878 1.00 79.38 234 GLY A C 1
ATOM 1834 O O . GLY A 1 234 ? 11.779 -13.896 -2.016 1.00 79.38 234 GLY A O 1
ATOM 1835 N N . GLY A 1 235 ? 9.778 -12.896 -1.880 1.00 81.75 235 GLY A N 1
ATOM 1836 C CA . GLY A 1 235 ? 10.281 -11.526 -2.016 1.00 81.75 235 GLY A CA 1
ATOM 1837 C C . GLY A 1 235 ? 10.642 -11.113 -3.447 1.00 81.75 235 GLY A C 1
ATOM 1838 O O . GLY A 1 235 ? 11.169 -10.021 -3.647 1.00 81.75 235 GLY A O 1
ATOM 1839 N N . THR A 1 236 ? 10.341 -11.943 -4.452 1.00 89.44 236 THR A N 1
ATOM 1840 C CA . THR A 1 236 ? 10.431 -11.530 -5.859 1.00 89.44 236 THR A CA 1
ATOM 1841 C C . THR A 1 236 ? 9.278 -10.595 -6.173 1.00 89.44 236 THR A C 1
ATOM 1843 O O . THR A 1 236 ? 8.116 -10.919 -5.917 1.00 89.44 236 THR A O 1
ATOM 1846 N N . VAL A 1 237 ? 9.596 -9.457 -6.773 1.00 91.88 237 VAL A N 1
ATOM 1847 C CA . VAL A 1 237 ? 8.609 -8.457 -7.171 1.00 91.88 237 VAL A CA 1
ATOM 1848 C C . VAL A 1 237 ? 8.434 -8.502 -8.678 1.00 91.88 237 VAL A C 1
ATOM 1850 O O . VAL A 1 237 ? 9.418 -8.528 -9.412 1.00 91.88 237 VAL A O 1
ATOM 1853 N N . ALA A 1 238 ? 7.192 -8.476 -9.146 1.00 93.44 238 ALA A N 1
ATOM 1854 C CA . ALA A 1 238 ? 6.876 -8.228 -10.541 1.00 93.44 238 ALA A CA 1
ATOM 1855 C C . ALA A 1 238 ? 6.338 -6.806 -10.704 1.00 93.44 238 ALA A C 1
ATOM 1857 O O . ALA A 1 238 ? 5.542 -6.331 -9.894 1.00 93.44 238 ALA A O 1
ATOM 1858 N N . LEU A 1 239 ? 6.792 -6.142 -11.760 1.00 94.62 239 LEU A N 1
ATOM 1859 C CA . LEU A 1 239 ? 6.413 -4.789 -12.137 1.00 94.62 239 LEU A CA 1
ATOM 1860 C C . LEU A 1 239 ? 5.995 -4.777 -13.604 1.00 94.62 239 LEU A C 1
ATOM 1862 O O . LEU A 1 239 ? 6.554 -5.513 -14.424 1.00 94.62 239 LEU A O 1
ATOM 1866 N N . LEU A 1 240 ? 5.065 -3.889 -13.943 1.00 93.94 240 LEU A N 1
ATOM 1867 C CA . LEU A 1 240 ? 4.804 -3.505 -15.322 1.00 93.94 240 LEU A CA 1
ATOM 1868 C C . LEU A 1 240 ? 5.537 -2.198 -15.614 1.00 93.94 240 LEU A C 1
ATOM 1870 O O . LEU A 1 240 ? 5.204 -1.159 -15.050 1.00 93.94 240 LEU A O 1
ATOM 1874 N N . CYS A 1 241 ? 6.542 -2.257 -16.483 1.00 94.00 241 CYS A N 1
ATOM 1875 C CA . CYS A 1 241 ? 7.425 -1.139 -16.797 1.00 94.00 241 CYS A CA 1
ATOM 1876 C C . CYS A 1 241 ? 7.285 -0.731 -18.264 1.00 94.00 241 CYS A C 1
ATOM 1878 O O . CYS A 1 241 ? 7.495 -1.546 -19.164 1.00 94.00 241 CYS A O 1
ATOM 1880 N N . LYS A 1 242 ? 7.027 0.549 -18.513 1.00 92.31 242 LYS A N 1
ATOM 1881 C CA . LYS A 1 242 ? 7.279 1.184 -19.808 1.00 92.31 242 LYS A CA 1
ATOM 1882 C C . LYS A 1 242 ? 8.753 1.560 -19.908 1.00 92.31 242 LYS A C 1
ATOM 1884 O O . LYS A 1 242 ? 9.414 1.821 -18.900 1.00 92.31 242 LYS A O 1
ATOM 1889 N N . LYS A 1 243 ? 9.277 1.580 -21.128 1.00 91.12 243 LYS A N 1
ATOM 1890 C CA . LYS A 1 243 ? 10.672 1.936 -21.409 1.00 91.12 243 LYS A CA 1
ATOM 1891 C C . LYS A 1 243 ? 10.811 3.398 -21.820 1.00 91.12 243 LYS A C 1
ATOM 1893 O O . LYS A 1 243 ? 11.814 4.027 -21.506 1.00 91.12 243 LYS A O 1
ATOM 1898 N N . LYS A 1 244 ? 9.825 3.937 -22.535 1.00 88.62 244 LYS A N 1
ATOM 1899 C CA . LYS A 1 244 ? 9.831 5.325 -22.990 1.00 88.62 244 LYS A CA 1
ATOM 1900 C C . LYS A 1 244 ? 9.192 6.239 -21.956 1.00 88.62 244 LYS A C 1
ATOM 1902 O O . LYS A 1 244 ? 8.072 6.012 -21.505 1.00 88.62 244 LYS A O 1
ATOM 1907 N N . ASP A 1 245 ? 9.914 7.295 -21.627 1.00 85.88 245 ASP A N 1
ATOM 1908 C CA . ASP A 1 245 ? 9.407 8.395 -20.824 1.00 85.88 245 ASP A CA 1
ATOM 1909 C C . ASP A 1 245 ? 8.519 9.320 -21.677 1.00 85.88 245 ASP A C 1
ATOM 1911 O O . ASP A 1 245 ? 8.838 9.592 -22.835 1.00 85.88 245 ASP A O 1
ATOM 1915 N N . GLY A 1 246 ? 7.386 9.767 -21.132 1.00 81.56 246 GLY A N 1
ATOM 1916 C CA . GLY A 1 246 ? 6.431 10.658 -21.797 1.00 81.56 246 GLY A CA 1
ATOM 1917 C C . GLY A 1 246 ? 5.537 10.001 -22.858 1.00 81.56 246 GLY A C 1
ATOM 1918 O O . GLY A 1 246 ? 4.646 10.659 -23.392 1.00 81.56 246 GLY A O 1
ATOM 1919 N N . ASP A 1 247 ? 5.729 8.714 -23.168 1.00 82.56 247 ASP A N 1
ATOM 1920 C CA . ASP A 1 247 ? 4.965 8.002 -24.199 1.00 82.56 247 ASP A CA 1
ATOM 1921 C C . ASP A 1 247 ? 3.865 7.128 -23.575 1.00 82.56 247 ASP A C 1
ATOM 1923 O O . ASP A 1 247 ? 4.082 5.985 -23.160 1.00 82.56 247 ASP A O 1
ATOM 1927 N N . ALA A 1 248 ? 2.641 7.660 -23.534 1.00 78.50 248 ALA A N 1
ATOM 1928 C CA . ALA A 1 248 ? 1.482 6.921 -23.040 1.00 78.50 248 ALA A CA 1
ATOM 1929 C C . ALA A 1 248 ? 1.159 5.672 -23.886 1.00 78.50 248 ALA A C 1
ATOM 1931 O O . ALA A 1 248 ? 0.566 4.732 -23.353 1.00 78.50 248 ALA A O 1
ATOM 1932 N N . ALA A 1 249 ? 1.567 5.633 -25.160 1.00 84.31 249 ALA A N 1
ATOM 1933 C CA . ALA A 1 249 ? 1.332 4.510 -26.063 1.00 84.31 249 ALA A CA 1
ATOM 1934 C C . ALA A 1 249 ? 2.415 3.421 -25.976 1.00 84.31 249 ALA A C 1
ATOM 1936 O O . ALA A 1 249 ? 2.241 2.352 -26.566 1.00 84.31 249 ALA A O 1
ATOM 1937 N N . ASP A 1 250 ? 3.512 3.651 -25.241 1.00 89.12 250 ASP A N 1
ATOM 1938 C CA . ASP A 1 250 ? 4.501 2.602 -24.994 1.00 89.12 250 ASP A CA 1
ATOM 1939 C C . ASP A 1 250 ? 3.869 1.450 -24.204 1.00 89.12 250 ASP A C 1
ATOM 1941 O O . ASP A 1 250 ? 3.077 1.660 -23.275 1.00 89.12 250 ASP A O 1
ATOM 1945 N N . LYS A 1 251 ? 4.209 0.220 -24.597 1.00 92.44 251 LYS A N 1
ATOM 1946 C CA . LYS A 1 251 ? 3.631 -0.985 -24.001 1.00 92.44 251 LYS A CA 1
ATOM 1947 C C . LYS A 1 251 ? 4.280 -1.299 -22.661 1.00 92.44 251 LYS A C 1
ATOM 1949 O O . LYS A 1 251 ? 5.478 -1.090 -22.460 1.00 92.44 251 LYS A O 1
ATOM 1954 N N . ASN A 1 252 ? 3.489 -1.882 -21.773 1.00 93.50 252 ASN A N 1
ATOM 1955 C CA . ASN A 1 252 ? 3.981 -2.415 -20.514 1.00 93.50 252 ASN A CA 1
ATOM 1956 C C . ASN A 1 252 ? 4.818 -3.674 -20.762 1.00 93.50 252 ASN A C 1
ATOM 1958 O O . ASN A 1 252 ? 4.408 -4.578 -21.490 1.00 93.50 252 ASN A O 1
ATOM 1962 N N . ARG A 1 253 ? 5.986 -3.746 -20.126 1.00 94.50 253 ARG A N 1
ATOM 1963 C CA . ARG A 1 253 ? 6.860 -4.923 -20.110 1.00 94.50 253 ARG A CA 1
ATOM 1964 C C . ARG A 1 253 ? 6.865 -5.512 -18.718 1.00 94.50 253 ARG A C 1
ATOM 1966 O O . ARG A 1 253 ? 6.899 -4.776 -17.734 1.00 94.50 253 ARG A O 1
ATOM 1973 N N . ILE A 1 254 ? 6.860 -6.833 -18.638 1.00 95.56 254 ILE A N 1
ATOM 1974 C CA . ILE A 1 254 ? 6.897 -7.518 -17.352 1.00 95.56 254 ILE A CA 1
ATOM 1975 C C . ILE A 1 254 ? 8.353 -7.591 -16.903 1.00 95.56 254 ILE A C 1
ATOM 1977 O O . ILE A 1 254 ? 9.190 -8.183 -17.586 1.00 95.56 254 ILE A O 1
ATOM 1981 N N . VAL A 1 255 ? 8.646 -7.015 -15.745 1.00 96.31 255 VAL A N 1
ATOM 1982 C CA . VAL A 1 255 ? 9.974 -7.042 -15.135 1.00 96.31 255 VAL A CA 1
ATOM 1983 C C . VAL A 1 255 ? 9.886 -7.741 -13.788 1.00 96.31 255 VAL A C 1
ATOM 1985 O O . VAL A 1 255 ? 9.109 -7.335 -12.929 1.00 96.31 255 VAL A O 1
ATOM 1988 N N . LEU A 1 256 ? 10.695 -8.783 -13.597 1.00 95.44 256 LEU A N 1
ATOM 1989 C CA . LEU A 1 256 ? 10.904 -9.407 -12.295 1.00 95.44 256 LEU A CA 1
ATOM 1990 C C . LEU A 1 256 ? 12.139 -8.815 -11.637 1.00 95.44 256 LEU A C 1
ATOM 1992 O O . LEU A 1 256 ? 13.229 -8.921 -12.188 1.00 95.44 256 LEU A O 1
ATOM 1996 N N . VAL A 1 257 ? 11.983 -8.244 -10.451 1.00 95.12 257 VAL A N 1
ATOM 1997 C CA . VAL A 1 257 ? 13.085 -7.822 -9.590 1.00 95.12 257 VAL A CA 1
ATOM 1998 C C . VAL A 1 257 ? 13.326 -8.933 -8.575 1.00 95.12 257 VAL A C 1
ATOM 2000 O O . VAL A 1 257 ? 12.476 -9.209 -7.726 1.00 95.12 257 VAL A O 1
ATOM 2003 N N . THR A 1 258 ? 14.470 -9.603 -8.695 1.00 92.25 258 THR A N 1
ATOM 2004 C CA . THR A 1 258 ? 14.867 -10.716 -7.818 1.00 92.25 258 THR A CA 1
ATOM 2005 C C . THR A 1 258 ? 15.631 -10.220 -6.598 1.00 92.25 258 THR A C 1
ATOM 2007 O O . THR A 1 258 ? 15.618 -10.880 -5.562 1.00 92.25 258 THR A O 1
ATOM 2010 N N . ASN A 1 259 ? 16.256 -9.043 -6.689 1.00 89.81 259 ASN A N 1
ATOM 2011 C CA . ASN A 1 259 ? 16.929 -8.410 -5.565 1.00 89.81 259 ASN A CA 1
ATOM 2012 C C . ASN A 1 259 ? 16.831 -6.878 -5.652 1.00 89.81 259 ASN A C 1
ATOM 2014 O O . ASN A 1 259 ? 17.490 -6.237 -6.468 1.00 89.81 259 ASN A O 1
ATOM 2018 N N . PHE A 1 260 ? 16.025 -6.279 -4.770 1.00 87.88 260 PHE A N 1
ATOM 2019 C CA . PHE A 1 260 ? 15.848 -4.822 -4.694 1.00 87.88 260 PHE A CA 1
ATOM 2020 C C . PHE A 1 260 ? 17.090 -4.071 -4.204 1.00 87.88 260 PHE A C 1
ATOM 2022 O O . PHE A 1 260 ? 17.260 -2.904 -4.544 1.00 87.88 260 PHE A O 1
ATOM 2029 N N . GLN A 1 261 ? 17.952 -4.720 -3.418 1.00 85.25 261 GLN A N 1
ATOM 2030 C CA . GLN A 1 261 ? 19.153 -4.092 -2.866 1.00 85.25 261 GLN A CA 1
ATOM 2031 C C . GLN A 1 261 ? 20.218 -3.895 -3.945 1.00 85.25 261 GLN A C 1
ATOM 2033 O O . GLN A 1 261 ? 20.896 -2.872 -3.971 1.00 85.25 261 GLN A O 1
ATOM 2038 N N . THR A 1 262 ? 20.359 -4.872 -4.844 1.00 88.19 262 THR A N 1
ATOM 2039 C CA . THR A 1 262 ? 21.322 -4.823 -5.955 1.00 88.19 262 THR A CA 1
ATOM 2040 C C . THR A 1 262 ? 20.713 -4.283 -7.250 1.00 88.19 262 THR A C 1
ATOM 2042 O O . THR A 1 262 ? 21.453 -3.905 -8.155 1.00 88.19 262 THR A O 1
ATOM 2045 N N . GLY A 1 263 ? 19.381 -4.247 -7.355 1.00 88.12 263 GLY A N 1
ATOM 2046 C CA . GLY A 1 263 ? 18.659 -3.925 -8.589 1.00 88.12 263 GLY A CA 1
ATOM 2047 C C . GLY A 1 263 ? 18.628 -5.075 -9.603 1.00 88.12 263 GLY A C 1
ATOM 2048 O O . GLY A 1 263 ? 18.269 -4.858 -10.765 1.00 88.12 263 GLY A O 1
ATOM 2049 N N . GLU A 1 264 ? 19.008 -6.289 -9.191 1.00 94.06 264 GLU A N 1
ATOM 2050 C CA . GLU A 1 264 ? 18.981 -7.469 -10.052 1.00 94.06 264 GLU A CA 1
ATOM 2051 C C . GLU A 1 264 ? 17.553 -7.729 -10.540 1.00 94.06 264 GLU A C 1
ATOM 2053 O O . GLU A 1 264 ? 16.607 -7.861 -9.755 1.00 94.06 264 GLU A O 1
ATOM 2058 N N . SER A 1 265 ? 17.396 -7.748 -11.862 1.00 95.56 265 SER A N 1
ATOM 2059 C CA . SER A 1 265 ? 16.092 -7.851 -12.499 1.00 95.56 265 SER A CA 1
ATOM 2060 C C . SER A 1 265 ? 16.160 -8.506 -13.876 1.00 95.56 265 SER A C 1
ATOM 2062 O O . SER A 1 265 ? 17.209 -8.552 -14.520 1.00 95.56 265 SER A O 1
ATOM 2064 N N . LYS A 1 266 ? 15.017 -9.028 -14.323 1.00 95.06 266 LYS A N 1
ATOM 2065 C CA . LYS A 1 266 ? 14.830 -9.709 -15.603 1.00 95.06 266 LYS A CA 1
ATOM 2066 C C . LYS A 1 266 ? 13.563 -9.203 -16.288 1.00 95.06 266 LYS A C 1
ATOM 2068 O O . LYS A 1 266 ? 12.470 -9.346 -15.748 1.00 95.06 266 LYS A O 1
ATOM 2073 N N . GLU A 1 267 ? 13.704 -8.671 -17.498 1.00 95.00 267 GLU A N 1
ATOM 2074 C CA . GLU A 1 267 ? 12.578 -8.399 -18.401 1.00 95.00 267 GLU A CA 1
ATOM 2075 C C . GLU A 1 267 ? 12.145 -9.712 -19.075 1.00 95.00 267 GLU A C 1
ATOM 2077 O O . GLU A 1 267 ? 12.956 -10.411 -19.693 1.00 95.00 267 GLU A O 1
ATOM 2082 N N . PHE A 1 268 ? 10.870 -10.081 -18.941 1.00 92.94 268 PHE A N 1
ATOM 2083 C CA . PHE A 1 268 ? 10.306 -11.175 -19.727 1.00 92.94 268 PHE A CA 1
ATOM 2084 C C . PHE A 1 268 ? 10.096 -10.729 -21.167 1.00 92.94 268 PHE A C 1
ATOM 2086 O O . PHE A 1 268 ? 9.652 -9.611 -21.419 1.00 92.94 268 PHE A O 1
ATOM 2093 N N . PHE A 1 269 ? 10.372 -11.639 -22.104 1.00 92.69 269 PHE A N 1
ATOM 2094 C CA . PHE A 1 269 ? 10.270 -11.372 -23.538 1.00 92.69 269 PHE A CA 1
ATOM 2095 C C . PHE A 1 269 ? 11.161 -10.206 -23.985 1.00 92.69 269 PHE A C 1
ATOM 2097 O O . PHE A 1 269 ? 10.808 -9.488 -24.911 1.00 92.69 269 PHE A O 1
ATOM 2104 N N . ALA A 1 270 ? 12.304 -9.981 -23.332 1.00 92.56 270 ALA A N 1
ATOM 2105 C CA . ALA A 1 270 ? 13.265 -8.985 -23.788 1.00 92.56 270 ALA A CA 1
ATOM 2106 C C . ALA A 1 270 ? 13.782 -9.352 -25.187 1.00 92.56 270 ALA A C 1
ATOM 2108 O O . ALA A 1 270 ? 14.189 -10.487 -25.424 1.00 92.56 270 ALA A O 1
ATOM 2109 N N . SER A 1 271 ? 13.805 -8.383 -26.095 1.00 91.31 271 SER A N 1
ATOM 2110 C CA . SER A 1 271 ? 14.362 -8.534 -27.441 1.00 91.31 271 SER A CA 1
ATOM 2111 C C . SER A 1 271 ? 15.625 -7.685 -27.604 1.00 91.31 271 SER A C 1
ATOM 2113 O O . SER A 1 271 ? 15.814 -6.682 -26.911 1.00 91.31 271 SER A O 1
ATOM 2115 N N . ALA A 1 272 ? 16.491 -8.056 -28.550 1.00 89.88 272 ALA A N 1
ATOM 2116 C CA . ALA A 1 272 ? 17.764 -7.366 -28.790 1.00 89.88 272 ALA A CA 1
ATOM 2117 C C . ALA A 1 272 ? 17.602 -5.906 -29.259 1.00 89.88 272 ALA A C 1
ATOM 2119 O O . ALA A 1 272 ? 18.423 -5.055 -28.925 1.00 89.88 272 ALA A O 1
ATOM 2120 N N . ASP A 1 273 ? 16.534 -5.600 -29.999 1.00 86.62 273 ASP A N 1
ATOM 2121 C CA . ASP A 1 273 ? 16.169 -4.233 -30.410 1.00 86.62 273 ASP A CA 1
ATOM 2122 C C . ASP A 1 273 ? 15.521 -3.426 -29.267 1.00 86.62 273 ASP A C 1
ATOM 2124 O O . ASP A 1 273 ? 15.238 -2.234 -29.397 1.00 86.62 273 ASP A O 1
ATOM 2128 N N . GLY A 1 274 ? 15.279 -4.075 -28.126 1.00 84.12 274 GLY A N 1
ATOM 2129 C CA . GLY A 1 274 ? 14.693 -3.476 -26.951 1.00 84.12 274 GLY A CA 1
ATOM 2130 C C . GLY A 1 274 ? 13.225 -3.104 -27.113 1.00 84.12 274 GLY A C 1
ATOM 2131 O O . GLY A 1 274 ? 12.781 -2.267 -26.327 1.00 84.12 274 GLY A O 1
ATOM 2132 N N . THR A 1 275 ? 12.487 -3.673 -28.073 1.00 85.50 275 THR A N 1
ATOM 2133 C CA . THR A 1 275 ? 11.033 -3.486 -28.237 1.00 85.50 275 THR A CA 1
ATOM 2134 C C . THR A 1 275 ? 10.208 -4.477 -27.414 1.00 85.50 275 THR A C 1
ATOM 2136 O O . THR A 1 275 ? 9.089 -4.149 -27.044 1.00 85.50 275 THR A O 1
ATOM 2139 N N . GLY A 1 276 ? 10.764 -5.632 -27.061 1.00 87.81 276 GLY A N 1
ATOM 2140 C CA . GLY A 1 276 ? 10.108 -6.757 -26.397 1.00 87.81 276 GLY A CA 1
ATOM 2141 C C . GLY A 1 276 ? 9.405 -7.689 -27.396 1.00 87.81 276 GLY A C 1
ATOM 2142 O O . GLY A 1 276 ? 8.591 -7.226 -28.192 1.00 87.81 276 GLY A O 1
ATOM 2143 N N . GLU A 1 277 ? 9.668 -8.995 -27.320 1.00 92.12 277 GLU A N 1
ATOM 2144 C CA . GLU A 1 277 ? 9.151 -10.047 -28.213 1.00 92.12 277 GLU A CA 1
ATOM 2145 C C . GLU A 1 277 ? 7.638 -10.278 -28.079 1.00 92.12 277 GLU A C 1
ATOM 2147 O O . GLU A 1 277 ? 6.998 -10.792 -28.997 1.00 92.12 277 GLU A O 1
ATOM 2152 N N . TRP A 1 278 ? 7.037 -9.907 -26.944 1.00 92.38 278 TRP A N 1
ATOM 2153 C CA . TRP A 1 278 ? 5.600 -10.062 -26.741 1.00 92.38 278 TRP A CA 1
ATOM 2154 C C . TRP A 1 278 ? 4.830 -8.880 -27.332 1.00 92.38 278 TRP A C 1
ATOM 2156 O O . TRP A 1 278 ? 5.037 -7.731 -26.946 1.00 92.38 278 TRP A O 1
ATOM 2166 N N . ASN A 1 279 ? 3.912 -9.157 -28.257 1.00 89.44 279 ASN A N 1
ATOM 2167 C CA . ASN A 1 279 ? 3.134 -8.131 -28.964 1.00 89.44 279 ASN A CA 1
ATOM 2168 C C . ASN A 1 279 ? 1.927 -7.592 -28.174 1.00 89.44 279 ASN A C 1
ATOM 2170 O O . ASN A 1 279 ? 1.137 -6.829 -28.724 1.00 89.44 279 ASN A O 1
ATOM 2174 N N . LEU A 1 280 ? 1.766 -7.985 -26.908 1.00 91.56 280 LEU A N 1
ATOM 2175 C CA . LEU A 1 280 ? 0.698 -7.505 -26.030 1.00 91.56 280 LEU A CA 1
ATOM 2176 C C . LEU A 1 280 ? 1.249 -6.541 -24.972 1.00 91.56 280 LEU A C 1
ATOM 2178 O O . LEU A 1 280 ? 2.454 -6.468 -24.741 1.00 91.56 280 LEU A O 1
ATOM 2182 N N . SER A 1 281 ? 0.340 -5.801 -24.339 1.00 92.88 281 SER A N 1
ATOM 2183 C CA . SER A 1 281 ? 0.633 -4.887 -23.236 1.00 92.88 281 SER A CA 1
ATOM 2184 C C . SER A 1 281 ? -0.258 -5.255 -22.048 1.00 92.88 281 SER A C 1
ATOM 2186 O O . SER A 1 281 ? -1.433 -4.882 -22.063 1.00 92.88 281 SER A O 1
ATOM 2188 N N . PRO A 1 282 ? 0.241 -5.994 -21.042 1.00 92.44 282 PRO A N 1
ATOM 2189 C CA . PRO A 1 282 ? -0.544 -6.317 -19.854 1.00 92.44 282 PRO A CA 1
ATOM 2190 C C . PRO A 1 282 ? -0.921 -5.037 -19.099 1.00 92.44 282 PRO A C 1
ATOM 2192 O O . PRO A 1 282 ? -0.168 -4.060 -19.100 1.00 92.44 282 PRO A O 1
ATOM 2195 N N . SER A 1 283 ? -2.081 -5.037 -18.447 1.00 89.81 283 SER A N 1
ATOM 2196 C CA . SER A 1 283 ? -2.555 -3.916 -17.620 1.00 89.81 283 SER A CA 1
ATOM 2197 C C . SER A 1 283 ? -2.416 -4.173 -16.120 1.00 89.81 283 SER A C 1
ATOM 2199 O O . SER A 1 283 ? -2.442 -3.227 -15.342 1.00 89.81 283 SER A O 1
ATOM 2201 N N . SER A 1 284 ? -2.273 -5.434 -15.709 1.00 90.25 284 SER A N 1
ATOM 2202 C CA . SER A 1 284 ? -2.126 -5.834 -14.309 1.00 90.25 284 SER A CA 1
ATOM 2203 C C . SER A 1 284 ? -1.389 -7.164 -14.200 1.00 90.25 284 SER A C 1
ATOM 2205 O O . SER A 1 284 ? -1.427 -7.960 -15.132 1.00 90.25 284 SER A O 1
ATOM 2207 N N . GLY A 1 285 ? -0.777 -7.432 -13.053 1.00 88.56 285 GLY A N 1
ATOM 2208 C CA . GLY A 1 285 ? -0.192 -8.727 -12.730 1.00 88.56 285 GLY A CA 1
ATOM 2209 C C . GLY A 1 285 ? -0.372 -9.073 -11.257 1.00 88.56 285 GLY A C 1
ATOM 2210 O O . GLY A 1 285 ? -0.425 -8.190 -10.402 1.00 88.56 285 GLY A O 1
ATOM 2211 N N . SER A 1 286 ? -0.478 -10.363 -10.951 1.00 90.31 286 SER A N 1
ATOM 2212 C CA . SER A 1 286 ? -0.590 -10.854 -9.577 1.00 90.31 286 SER A CA 1
ATOM 2213 C C . SER A 1 286 ? 0.042 -12.229 -9.422 1.00 90.31 286 SER A C 1
ATOM 2215 O O . SER A 1 286 ? -0.085 -13.087 -10.298 1.00 90.31 286 SER A O 1
ATOM 2217 N N . PHE A 1 287 ? 0.721 -12.458 -8.303 1.00 88.50 287 PHE A N 1
ATOM 2218 C CA . PHE A 1 287 ? 1.207 -13.788 -7.961 1.00 88.50 287 PHE A CA 1
ATOM 2219 C C . PHE A 1 287 ? 0.084 -14.657 -7.392 1.00 88.50 287 PHE A C 1
ATOM 2221 O O . PHE A 1 287 ? -0.647 -14.253 -6.489 1.00 88.50 287 PHE A O 1
ATOM 2228 N N . VAL A 1 288 ? -0.017 -15.891 -7.883 1.00 87.06 288 VAL A N 1
ATOM 2229 C CA . VAL A 1 288 ? -0.815 -16.938 -7.230 1.00 87.06 288 VAL A CA 1
ATOM 2230 C C . VAL A 1 288 ? -0.024 -17.606 -6.107 1.00 87.06 288 VAL A C 1
ATOM 2232 O O . VAL A 1 288 ? 1.200 -17.506 -6.044 1.00 87.06 288 VAL A O 1
ATOM 2235 N N . PHE A 1 289 ? -0.723 -18.349 -5.244 1.00 78.44 289 PHE A N 1
ATOM 2236 C CA . PHE A 1 289 ? -0.145 -19.008 -4.065 1.00 78.44 289 PHE A CA 1
ATOM 2237 C C . PHE A 1 289 ? 1.093 -19.872 -4.365 1.00 78.44 289 PHE A C 1
ATOM 2239 O O . PHE A 1 289 ? 2.018 -19.925 -3.564 1.00 78.44 289 PHE A O 1
ATOM 2246 N N . ASN A 1 290 ? 1.154 -20.517 -5.536 1.00 85.00 290 ASN A N 1
ATOM 2247 C CA . ASN A 1 290 ? 2.303 -21.341 -5.930 1.00 85.00 290 ASN A CA 1
ATOM 2248 C C . ASN A 1 290 ? 3.519 -20.528 -6.43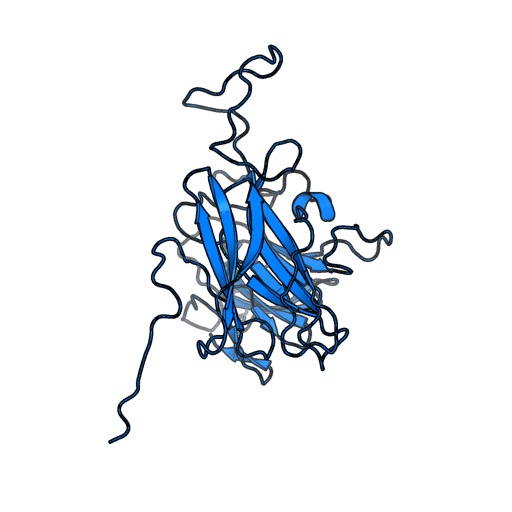4 1.00 85.00 290 ASN A C 1
ATOM 2250 O O . ASN A 1 290 ? 4.477 -21.115 -6.932 1.00 85.00 290 ASN A O 1
ATOM 2254 N N . GLY A 1 291 ? 3.466 -19.195 -6.364 1.00 83.25 291 GLY A N 1
ATOM 2255 C CA . GLY A 1 291 ? 4.525 -18.292 -6.810 1.00 83.25 291 GLY A CA 1
ATOM 2256 C C . GLY A 1 291 ? 4.542 -18.002 -8.313 1.00 83.25 291 GLY A C 1
ATOM 2257 O O . GLY A 1 291 ? 5.422 -17.272 -8.765 1.00 83.25 291 GLY A O 1
ATOM 2258 N N . SER A 1 292 ? 3.592 -18.529 -9.094 1.00 90.19 292 SER A N 1
ATOM 2259 C CA . SER A 1 292 ? 3.468 -18.194 -10.519 1.00 90.19 292 SER A CA 1
ATOM 2260 C C . SER A 1 292 ? 2.884 -16.796 -10.698 1.00 90.19 292 SER A C 1
ATOM 2262 O O . SER A 1 292 ? 1.974 -16.399 -9.971 1.00 90.19 292 SER A O 1
ATOM 2264 N N . LEU A 1 293 ? 3.389 -16.060 -11.684 1.00 91.31 293 LEU A N 1
ATOM 2265 C CA . LEU A 1 293 ? 2.858 -14.753 -12.050 1.00 91.31 293 LEU A CA 1
ATOM 2266 C C . LEU A 1 293 ? 1.711 -14.921 -13.057 1.00 91.31 293 LEU A C 1
ATOM 2268 O O . LEU A 1 293 ? 1.908 -15.509 -14.120 1.00 91.31 293 LEU A O 1
ATOM 2272 N N . LEU A 1 294 ? 0.535 -14.391 -12.726 1.00 90.94 294 LEU A N 1
ATOM 2273 C CA . LEU A 1 294 ? -0.568 -14.171 -13.660 1.00 90.94 294 LEU A CA 1
ATOM 2274 C C . LEU A 1 294 ? -0.482 -12.745 -14.203 1.00 90.94 294 LEU A C 1
ATOM 2276 O O . LEU A 1 294 ? -0.263 -11.812 -13.429 1.00 90.94 294 LEU A O 1
ATOM 2280 N N . VAL A 1 295 ? -0.661 -12.596 -15.513 1.00 86.25 295 VAL A N 1
ATOM 2281 C CA . VAL A 1 295 ? -0.627 -11.332 -16.268 1.00 86.25 295 VAL A CA 1
ATOM 2282 C C . VAL A 1 295 ? -1.771 -11.263 -17.261 1.00 86.25 295 VAL A C 1
ATOM 2284 O O . VAL A 1 295 ? -2.216 -12.348 -17.704 1.00 86.25 295 VAL A O 1
#

Foldseek 3Di:
DPPDDDDDPDPQPQWDDKDDQQPAQKIWTWGADPLQKIWIKMDRVVRPDDIDTQDIFAHDKADKAKEAQVVCNPDSQKIKIKIKAFADPVRGGDGPNPPPPPPDPVDDDDDDDDDDDPDGAIFMKMAMWHWDPPDPPTDTHIADIATPCVLQVVDPFHADDPPPPDDFQWHDYNFWIKTKGADPPDDPPQWQFIKIKIFGHPHRNHDRDPDPVGHIFIARALGHHKHAWEAAPLGKIWIFDFNDINDPPGATWIKIQNDRVVNDIDTPQQDPVRNGNDPHHDPYWYADNVRDIDD

pLDDT: mean 80.66, std 16.84, range [30.89, 97.75]

Secondary structure (DSSP, 8-state):
--------S---TTEEEEEE-TTSSEEEEEEE-TTS-EEEEEEETTSSS--EEEEEESS-EEEEEEEE-GGGTT-TTEEEEEEEEEE-TTSSBP-TTS---S--TTS----SSSS---PPEEEEEEEEEE--TT-TTPPPEEPPPEEHHHHTT-TT------SSS----EEEETTEEEEEEE-TTS-TTT---EEEEEEE-S-SSSPPPSSTT---EEE-TTSS-EEEEEE-TTS-EEEEE-SSTT-TTSPPEEEEEEETTTTEEEETT--TTSS-S-----S--EE-TTSPEE-

Mean predicted aligned error: 9.34 Å

Nearest PDB structures (foldseek):
  5t88-assembly1_A  TM=6.034E-01  e=3.861E-02  Pyrococcus furiosus
  8bbf-assembly1_B  TM=3.085E-01  e=1.089E-01  Homo sapiens
  8bbg-assembly1_B  TM=2.968E-01  e=5.429E-01  Homo sapiens
  3od9-assembly2_C-2  TM=4.476E-01  e=4.098E+00  Aeromonas hydrophila subsp. hydrophila ATCC 7966
  3qv0-assembly1_A  TM=4.142E-01  e=6.203E+00  Saccharomyces cerevisiae

Organism: Penicillium brasilianum (NCBI:txid104259)

Solvent-accessible surface area (backbone atoms only — not comparable to full-atom values): 17145 Å² total; per-residue (Å²): 133,86,77,86,83,83,79,82,94,69,91,59,89,51,60,41,54,73,40,63,46,61,90,52,67,32,34,36,30,37,30,66,44,100,71,28,28,25,33,36,38,36,31,40,68,82,62,84,49,76,68,45,74,40,41,74,43,63,12,60,65,43,66,52,36,61,24,49,36,66,94,40,79,92,48,75,37,44,29,37,37,36,30,38,30,32,22,40,97,88,57,46,68,36,36,89,59,57,77,73,74,90,78,53,96,87,59,82,83,86,77,85,86,83,86,84,72,89,67,69,46,63,40,50,31,34,19,26,36,41,31,68,83,91,48,97,81,57,65,57,37,52,46,65,78,27,46,48,50,66,61,64,63,53,76,83,66,51,54,71,64,80,80,82,82,67,68,80,53,55,41,55,48,63,47,29,43,36,36,53,28,44,34,85,89,52,63,76,88,72,46,46,33,20,28,39,35,43,32,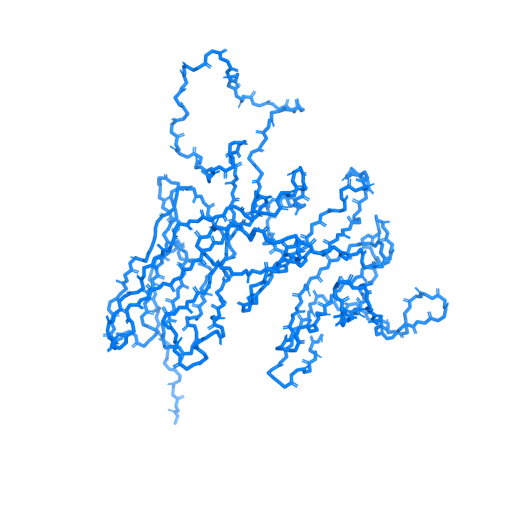61,46,90,62,46,76,61,71,62,71,91,51,86,87,60,54,62,34,71,40,53,78,60,50,4,37,62,44,45,64,28,64,36,97,85,64,38,30,40,34,32,26,14,53,50,56,57,45,85,83,51,54,36,35,50,32,39,33,71,33,66,88,82,60,45,64,47,61,59,50,67,37,95,89,68,78,41,71,57,92,66,56,65,87,51,47,45,55,45,96,89,60,48,77,44,104

Radius of gyration: 20.82 Å; Cα contacts (8 Å, |Δi|>4): 630; chains: 1; bounding box: 52×63×54 Å